Protein AF-A0A7C6G6T3-F1 (afdb_monomer_lite)

Foldseek 3Di:
DLQCVVPDQAAEDEDAPDPPCPVVVQVVDPRYDYHYDPPNQQFLLVSLQVSQVVVLVDDDWDKAFDDDPQKGKFQCLVVDPVSVVLVVDDAFAWEWAWAFEAAAPRFKTDTDPDDRTAGGMGRHPSPQDRDDPLDRPPGHRDRDHPDDDDYDYDDVIHIHGHLNRAVQQVLLVLLLVLLSCCVPVVDFLLVSLLPRVAPDDDPDMDTDDPRRWDDCVRSVDTPVVPDDRPDHHCSLVVVVVSCVVPNPLVCLLHLRDDPVSCVVVVHDRNHDPVSVVVSVVSNVCNVPCVDPVNVVVSVVVVVVRD

Secondary structure (DSSP, 8-state):
-TTGGGT-S-EEEEE----SSHHHHHHTSTTEEEEE----S--HHHHHHHHHHHHHHS-S--EEE---TTEE--TTGGGSHHHHHHHTPPTT-EEEEEEEEEPTTSSEEE--SSS--EEEEEE--S-SPP--TT-SSS---S---SS---EEEEEEEEEEE-TTTSHHHHHHHHHHHHHHHHHHH---HHHHHHHHS-----S--EEPPGGGS--HHHHSS-TGGG---SSPPTHHHHHHHHHHHH-GGGGTTSS---HHHHHHTT------HHHHHHHHHHHHTGGGTTSHHHHHHHHHHHHTT-

Sequence (306 aa):
MKANSLWADYIIMVDQMSTDGTREMALANPKVILLDNEDLTYSETKRSEMAINRAREIKGDKILIYLAIDEVLPANIQETEEWKMILESKPGEVFCFKWANILPGGKRFFVFEGNSWMARGFHDDNITPYNNQGLDMHTHCIPYPDKPIKETLVNDIKILHFAVYNEIWNQAKQRFYQFVDFDKNKRSCITLSRMYNRELIPDKSHPIPDEWIHTKDKNGFNLFDEVDDKEQPFFDNYVLDFINEKGIERYAHLNVWDKEFLKRLNIKDPRTFGIKLIHFYLNKTQSFYSCFFIRLIDKILKTFNF

Structure (mmCIF, N/CA/C/O backbone):
data_AF-A0A7C6G6T3-F1
#
_entry.id   AF-A0A7C6G6T3-F1
#
loop_
_atom_site.group_PDB
_atom_site.id
_atom_site.type_symbol
_atom_site.label_atom_id
_atom_site.label_alt_id
_atom_site.label_comp_id
_atom_site.label_asym_id
_atom_site.label_entity_id
_atom_site.label_seq_id
_atom_site.pdbx_PDB_ins_code
_atom_site.Cartn_x
_atom_site.Cartn_y
_atom_site.Cartn_z
_atom_site.occupancy
_atom_site.B_iso_or_equiv
_atom_site.auth_seq_id
_atom_site.auth_comp_id
_atom_site.auth_asym_id
_atom_site.auth_atom_id
_atom_site.pdbx_PDB_model_num
ATOM 1 N N . MET A 1 1 ? -11.657 -8.722 5.008 1.00 90.25 1 MET A N 1
ATOM 2 C CA . MET A 1 1 ? -13.044 -8.354 5.412 1.00 90.25 1 MET A CA 1
ATOM 3 C C . MET A 1 1 ? -13.539 -9.033 6.688 1.00 90.25 1 MET A C 1
ATOM 5 O O . MET A 1 1 ? -13.992 -8.309 7.569 1.00 90.25 1 MET A O 1
ATOM 9 N N . LYS A 1 2 ? -13.462 -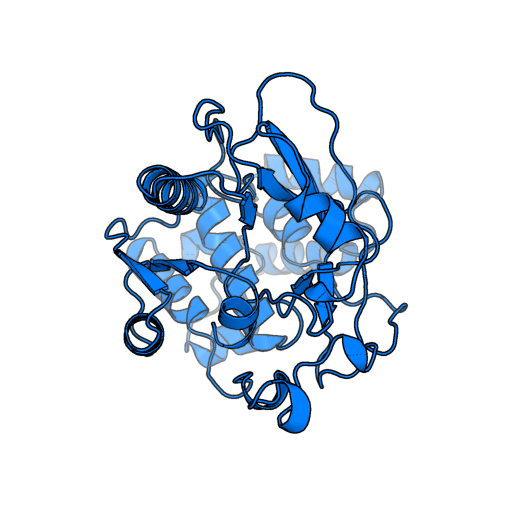10.371 6.821 1.00 93.69 2 LYS A N 1
ATOM 10 C CA . LYS A 1 2 ? -13.882 -11.102 8.041 1.00 93.69 2 LYS A CA 1
ATOM 11 C C . LYS A 1 2 ? -13.281 -10.497 9.320 1.00 93.69 2 LYS A C 1
ATOM 13 O O . LYS A 1 2 ? -14.023 -10.055 10.186 1.00 93.69 2 LYS A O 1
ATOM 18 N N . ALA A 1 3 ? -11.955 -10.351 9.363 1.00 95.12 3 ALA A N 1
ATOM 19 C CA . ALA A 1 3 ? -11.241 -9.719 10.476 1.00 95.12 3 ALA A CA 1
ATOM 20 C C . ALA A 1 3 ? -11.685 -8.269 10.743 1.00 95.12 3 ALA A C 1
ATOM 22 O O . ALA A 1 3 ? -11.975 -7.910 11.879 1.00 95.12 3 ALA A O 1
ATOM 23 N N . ASN A 1 4 ? -11.809 -7.447 9.694 1.00 94.81 4 ASN A N 1
ATOM 24 C CA . ASN A 1 4 ? -12.214 -6.042 9.839 1.00 94.81 4 ASN A CA 1
ATOM 25 C C . ASN A 1 4 ? -13.640 -5.894 10.390 1.00 94.81 4 ASN A C 1
ATOM 27 O O . ASN A 1 4 ? -13.933 -4.944 11.105 1.00 94.81 4 ASN A O 1
ATOM 31 N N . SER A 1 5 ? -14.511 -6.873 10.132 1.00 95.81 5 SER A N 1
ATOM 32 C CA . SER A 1 5 ? -15.894 -6.871 10.627 1.00 95.81 5 SER A CA 1
ATOM 33 C C . SER A 1 5 ? -15.993 -7.076 12.141 1.00 95.81 5 SER A C 1
ATOM 35 O O . SER A 1 5 ? -17.055 -6.823 12.708 1.00 95.81 5 SER A O 1
ATOM 37 N N . LEU A 1 6 ? -14.920 -7.534 12.795 1.00 95.75 6 LEU A N 1
ATOM 38 C CA . LEU A 1 6 ? -14.901 -7.765 14.239 1.00 95.75 6 LEU A CA 1
ATOM 39 C C . LEU A 1 6 ? -14.840 -6.462 15.040 1.00 95.75 6 LEU A C 1
ATOM 41 O O . LEU A 1 6 ? -15.346 -6.427 16.155 1.00 95.75 6 LEU A O 1
ATOM 45 N N . TRP A 1 7 ? -14.239 -5.407 14.485 1.00 95.81 7 TRP A N 1
ATOM 46 C CA . TRP A 1 7 ? -14.020 -4.133 15.180 1.00 95.81 7 TRP A CA 1
ATOM 47 C C . TRP A 1 7 ? -14.652 -2.931 14.474 1.00 95.81 7 TRP A C 1
ATOM 49 O O . TRP A 1 7 ? -14.959 -1.949 15.137 1.00 95.81 7 TRP A O 1
ATOM 59 N N . ALA A 1 8 ? -14.851 -2.988 13.155 1.00 97.50 8 ALA A N 1
ATOM 60 C CA . ALA A 1 8 ? -15.435 -1.881 12.411 1.00 97.50 8 ALA A CA 1
ATOM 61 C C . ALA A 1 8 ? -16.965 -1.950 12.426 1.00 97.50 8 ALA A C 1
ATOM 63 O O . ALA A 1 8 ? -17.549 -3.022 12.221 1.00 97.50 8 ALA A O 1
ATOM 64 N N . ASP A 1 9 ? -17.618 -0.801 12.588 1.00 97.62 9 ASP A N 1
ATOM 65 C CA . ASP A 1 9 ? -19.061 -0.666 12.363 1.00 97.62 9 ASP A CA 1
ATOM 66 C C . ASP A 1 9 ? -19.392 -0.687 10.866 1.00 97.62 9 ASP A C 1
ATOM 68 O O . ASP A 1 9 ? -20.326 -1.367 10.441 1.00 97.62 9 ASP A O 1
ATOM 72 N N . TYR A 1 10 ? -18.560 -0.014 10.064 1.00 98.06 10 TYR A N 1
ATOM 73 C CA . TYR A 1 10 ? -18.666 0.073 8.609 1.00 98.06 10 TYR A CA 1
ATOM 74 C C . TYR A 1 10 ? -17.313 -0.206 7.953 1.00 98.06 10 TYR A C 1
ATOM 76 O O . TYR A 1 10 ? -16.268 0.201 8.456 1.00 98.06 10 TYR A O 1
ATOM 84 N N . ILE A 1 11 ? -17.335 -0.858 6.793 1.00 98.00 11 ILE A N 1
ATOM 85 C CA . ILE A 1 11 ? -16.160 -1.092 5.952 1.00 98.00 11 ILE A CA 1
ATOM 86 C C . ILE A 1 11 ? -16.426 -0.422 4.609 1.00 98.00 11 ILE A C 1
ATOM 88 O O . ILE A 1 11 ? -17.231 -0.909 3.822 1.00 98.00 11 ILE A O 1
ATOM 92 N N . ILE A 1 12 ? -15.768 0.697 4.329 1.00 97.69 12 ILE A N 1
ATOM 93 C CA . ILE A 1 12 ? -15.905 1.371 3.034 1.00 97.69 12 ILE A CA 1
ATOM 94 C C . ILE A 1 12 ? -14.812 0.847 2.112 1.00 97.69 12 ILE A C 1
ATOM 96 O O . ILE A 1 12 ? -13.626 0.990 2.404 1.00 97.69 12 ILE A O 1
ATOM 100 N N . MET A 1 13 ? -15.220 0.231 1.007 1.00 96.31 13 MET A N 1
ATOM 101 C CA . MET A 1 13 ? -14.314 -0.332 0.015 1.00 96.31 13 MET A CA 1
ATOM 102 C C . MET A 1 13 ? -14.497 0.397 -1.309 1.00 96.31 13 MET A C 1
ATOM 104 O O . MET A 1 13 ? -15.608 0.470 -1.825 1.00 96.31 13 MET A O 1
ATOM 108 N N . VAL A 1 14 ? -13.402 0.917 -1.861 1.00 94.88 14 VAL A N 1
ATOM 109 C CA . VAL A 1 14 ? -13.391 1.526 -3.195 1.00 94.88 14 VAL A CA 1
ATOM 110 C C . VAL A 1 14 ? -12.818 0.518 -4.169 1.00 94.88 14 VAL A C 1
ATOM 112 O O . VAL A 1 14 ? -11.616 0.253 -4.158 1.00 94.88 14 VAL A O 1
ATOM 115 N N . ASP A 1 15 ? -13.695 -0.062 -4.975 1.00 92.56 15 ASP A N 1
ATOM 116 C CA . ASP A 1 15 ? -13.337 -1.046 -5.980 1.00 92.56 15 ASP A CA 1
ATOM 117 C C . ASP A 1 15 ? -13.054 -0.370 -7.318 1.00 92.56 15 ASP A C 1
ATOM 119 O O . ASP A 1 15 ? -13.803 0.497 -7.760 1.00 92.56 15 ASP A O 1
ATOM 123 N N . GLN A 1 16 ? -11.976 -0.785 -7.976 1.00 88.50 16 GLN A N 1
ATOM 124 C CA . GLN A 1 16 ? -11.581 -0.251 -9.277 1.00 88.50 16 GLN A CA 1
ATOM 125 C C . GLN A 1 16 ? -11.897 -1.254 -10.385 1.00 88.50 16 GLN A C 1
ATOM 127 O O . GLN A 1 16 ? -11.029 -1.624 -11.172 1.00 88.50 16 GLN A O 1
ATOM 132 N N . MET A 1 17 ? -13.159 -1.689 -10.408 1.00 85.00 17 MET A N 1
ATOM 133 C CA . MET A 1 17 ? -13.723 -2.632 -11.375 1.00 85.00 17 MET A CA 1
ATOM 134 C C . MET A 1 17 ? -13.049 -4.011 -11.339 1.00 85.00 17 MET A C 1
ATOM 136 O O . MET A 1 17 ? -12.705 -4.571 -12.382 1.00 85.00 17 MET A O 1
ATOM 140 N N . SER A 1 18 ? -12.857 -4.568 -10.139 1.00 86.25 18 SER A N 1
ATOM 141 C CA . SER A 1 18 ? -12.244 -5.894 -9.980 1.00 86.25 18 SER A CA 1
ATOM 142 C C . SER A 1 18 ? -13.090 -6.983 -10.650 1.00 86.25 18 SER A C 1
ATOM 144 O O . SER A 1 18 ? -14.320 -6.934 -10.640 1.00 86.25 18 SER A O 1
ATOM 146 N N . THR A 1 19 ? -12.421 -7.987 -11.222 1.00 84.06 19 THR A N 1
ATOM 147 C CA . THR A 1 19 ? -13.039 -9.096 -11.984 1.00 84.06 19 THR A CA 1
ATOM 148 C C . THR A 1 19 ? -12.732 -10.477 -11.395 1.00 84.06 19 THR A C 1
ATOM 150 O O . THR A 1 19 ? -13.051 -11.501 -11.992 1.00 84.06 19 THR A O 1
ATOM 153 N N . ASP A 1 20 ? -12.120 -10.507 -10.214 1.00 82.75 20 ASP A N 1
ATOM 154 C CA . ASP A 1 20 ? -11.569 -11.684 -9.534 1.00 82.75 20 ASP A CA 1
ATOM 155 C C . ASP A 1 20 ? -12.476 -12.221 -8.410 1.00 82.75 20 ASP A C 1
ATOM 157 O O . ASP A 1 20 ? -12.036 -12.975 -7.549 1.00 82.75 20 ASP A O 1
ATOM 161 N N . GLY A 1 21 ? -13.752 -11.827 -8.379 1.00 87.56 21 GLY A N 1
ATOM 162 C CA . GLY A 1 21 ? -14.672 -12.213 -7.303 1.00 87.56 21 GLY A CA 1
ATOM 163 C C . GLY A 1 21 ? -14.649 -11.277 -6.087 1.00 87.56 21 GLY A C 1
ATOM 164 O O . GLY A 1 21 ? -15.464 -11.428 -5.171 1.00 87.56 21 GLY A O 1
ATOM 165 N N . THR A 1 22 ? -13.736 -10.296 -6.046 1.00 89.62 22 THR A N 1
ATOM 166 C CA . THR A 1 22 ? -13.611 -9.352 -4.923 1.00 89.62 22 THR A CA 1
ATOM 167 C C . THR A 1 22 ? -14.912 -8.595 -4.652 1.00 89.62 22 THR A C 1
ATOM 169 O O . THR A 1 22 ? -15.296 -8.411 -3.494 1.00 89.62 22 THR A O 1
ATOM 172 N N . ARG A 1 23 ? -15.630 -8.194 -5.707 1.00 92.75 23 ARG A N 1
ATOM 173 C CA . ARG A 1 23 ? -16.889 -7.441 -5.602 1.00 92.75 23 ARG A CA 1
ATOM 174 C C . ARG A 1 23 ? -17.994 -8.276 -4.967 1.00 92.75 23 ARG A C 1
ATOM 176 O O . ARG A 1 23 ? -18.688 -7.808 -4.069 1.00 92.75 23 ARG A O 1
ATOM 183 N N . GLU A 1 24 ? -18.135 -9.520 -5.401 1.00 93.94 24 GLU A N 1
ATOM 184 C CA . GLU A 1 24 ? -19.117 -10.475 -4.899 1.00 93.94 24 GLU A CA 1
ATOM 185 C C . GLU A 1 24 ? -18.874 -10.758 -3.415 1.00 93.94 24 GLU A C 1
ATOM 187 O O . GLU A 1 24 ? -19.808 -10.727 -2.612 1.00 93.94 24 GLU A O 1
ATOM 192 N N . MET A 1 25 ? -17.608 -10.957 -3.029 1.00 91.50 25 MET A N 1
ATOM 193 C CA . MET A 1 25 ? -17.229 -11.124 -1.626 1.00 91.50 25 MET A CA 1
ATOM 194 C C . MET A 1 25 ? -17.522 -9.874 -0.791 1.00 91.50 25 MET A C 1
ATOM 196 O O . MET A 1 25 ? -17.958 -9.993 0.356 1.00 91.50 25 MET A O 1
ATOM 200 N N . ALA A 1 26 ? -17.280 -8.683 -1.346 1.00 94.56 26 ALA A N 1
ATOM 201 C CA . ALA A 1 26 ? -17.550 -7.415 -0.681 1.00 94.56 26 ALA A CA 1
ATOM 202 C C . ALA A 1 26 ? -19.049 -7.229 -0.428 1.00 94.56 26 ALA A C 1
ATOM 204 O O . ALA A 1 26 ? -19.457 -6.999 0.708 1.00 94.56 26 ALA A O 1
ATOM 205 N N . LEU A 1 27 ? -19.873 -7.425 -1.457 1.00 94.56 27 LEU A N 1
ATOM 206 C CA . LEU A 1 27 ? -21.330 -7.297 -1.378 1.00 94.56 27 LEU A CA 1
ATOM 207 C C . LEU A 1 27 ? -21.984 -8.347 -0.472 1.00 94.56 27 LEU A C 1
ATOM 209 O O . LEU A 1 27 ? -23.049 -8.093 0.087 1.00 94.56 27 LEU A O 1
ATOM 213 N N . ALA A 1 28 ? -21.357 -9.512 -0.291 1.00 95.25 28 ALA A N 1
ATOM 214 C CA . ALA A 1 28 ? -21.842 -10.536 0.631 1.00 95.25 28 ALA A CA 1
ATOM 215 C C . ALA A 1 28 ? -21.690 -10.146 2.115 1.00 95.25 28 ALA A C 1
ATOM 217 O O . ALA A 1 28 ? -22.316 -10.766 2.979 1.00 95.25 28 ALA A O 1
ATOM 218 N N . ASN A 1 29 ? -20.866 -9.145 2.440 1.00 95.62 29 ASN A N 1
ATOM 219 C CA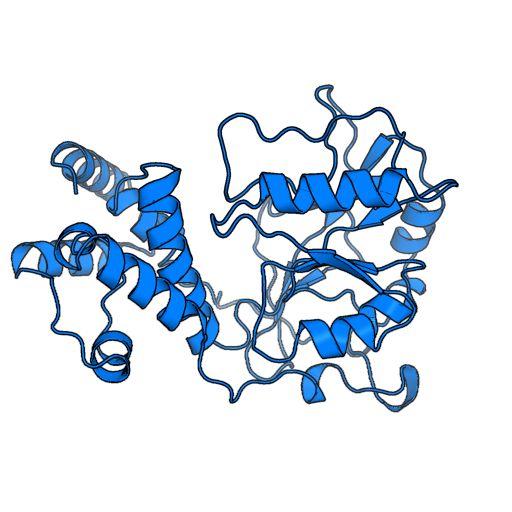 . ASN A 1 29 ? -20.657 -8.703 3.813 1.00 95.62 29 ASN A CA 1
ATOM 220 C C . ASN A 1 29 ? -21.565 -7.502 4.151 1.00 95.62 29 ASN A C 1
ATOM 222 O O . ASN A 1 29 ? -21.392 -6.428 3.578 1.00 95.62 29 ASN A O 1
ATOM 226 N N . PRO A 1 30 ? -22.474 -7.616 5.138 1.00 96.31 30 PRO A N 1
ATOM 227 C CA . PRO A 1 30 ? -23.459 -6.573 5.437 1.00 96.31 30 PRO A CA 1
ATOM 228 C C . PRO A 1 30 ? -22.861 -5.271 5.988 1.00 96.31 30 PRO A C 1
ATOM 230 O O . PRO A 1 30 ? -23.537 -4.246 5.976 1.00 96.31 30 PRO A O 1
ATOM 233 N N . LYS A 1 31 ? -21.618 -5.292 6.490 1.00 97.62 31 LYS A N 1
ATOM 234 C CA . LYS A 1 31 ? -20.925 -4.082 6.961 1.00 97.62 31 LYS A CA 1
ATOM 235 C C . LYS A 1 31 ? -20.231 -3.319 5.834 1.00 97.62 31 LYS A C 1
ATOM 237 O O . LYS A 1 31 ? -19.724 -2.223 6.072 1.00 97.62 31 LYS A O 1
ATOM 242 N N . VAL A 1 32 ? -20.149 -3.898 4.636 1.00 97.94 32 VAL A N 1
ATOM 243 C CA . VAL A 1 32 ? -19.411 -3.300 3.527 1.00 97.94 32 VAL A CA 1
ATOM 244 C C . VAL A 1 32 ? -20.281 -2.311 2.763 1.00 97.94 32 VAL A C 1
ATOM 246 O O . VAL A 1 32 ? -21.389 -2.615 2.330 1.00 97.94 32 VAL A O 1
ATOM 249 N N . ILE A 1 33 ? -19.729 -1.122 2.554 1.00 97.81 33 ILE A N 1
ATOM 250 C CA . ILE A 1 33 ? -20.210 -0.135 1.599 1.00 97.81 33 ILE A CA 1
ATOM 251 C C . ILE A 1 33 ? -19.238 -0.164 0.423 1.00 97.81 33 ILE A C 1
ATOM 253 O O . ILE A 1 33 ? -18.122 0.349 0.522 1.00 97.81 33 ILE A O 1
ATOM 257 N N . LEU A 1 34 ? -19.662 -0.784 -0.675 1.00 97.19 34 LEU A N 1
ATOM 258 C CA . LEU A 1 34 ? -18.885 -0.843 -1.908 1.00 97.19 34 LEU A CA 1
ATOM 259 C C . LEU A 1 34 ? -19.100 0.438 -2.725 1.00 97.19 34 LEU A C 1
ATOM 261 O O . LEU A 1 34 ? -20.240 0.845 -2.956 1.00 97.19 34 LEU A O 1
ATOM 265 N N . LEU A 1 35 ? -18.007 1.071 -3.143 1.00 96.75 35 LEU A N 1
ATOM 266 C CA . LEU A 1 35 ? -17.989 2.213 -4.052 1.00 96.75 35 LEU A CA 1
ATOM 267 C C . LEU A 1 35 ? -17.308 1.808 -5.352 1.00 96.75 35 LEU A C 1
ATOM 269 O O . LEU A 1 35 ? -16.204 1.267 -5.323 1.00 96.75 35 LEU A O 1
ATOM 273 N N . ASP A 1 36 ? -17.946 2.133 -6.470 1.00 94.06 36 ASP A N 1
ATOM 274 C CA . ASP A 1 36 ? -17.409 1.870 -7.799 1.00 94.06 36 ASP A CA 1
ATOM 275 C C . ASP A 1 36 ? -16.548 3.052 -8.250 1.00 94.06 36 ASP A C 1
ATOM 277 O O . ASP A 1 36 ? -17.029 4.180 -8.376 1.00 94.06 36 ASP A O 1
ATOM 281 N N . ASN A 1 37 ? -15.259 2.802 -8.476 1.00 92.00 37 ASN A N 1
ATOM 282 C CA . ASN A 1 37 ? -14.356 3.745 -9.117 1.00 92.00 37 ASN A CA 1
ATOM 283 C C . ASN A 1 37 ? -14.199 3.382 -10.598 1.00 92.00 37 ASN A C 1
ATOM 285 O O . ASN A 1 37 ? -13.357 2.565 -10.968 1.00 92.00 37 ASN A O 1
ATOM 289 N N . GLU A 1 38 ? -15.010 4.022 -11.440 1.00 87.88 38 GLU A N 1
ATOM 290 C CA . GLU A 1 38 ? -14.996 3.838 -12.897 1.00 87.88 38 GLU A CA 1
ATOM 291 C C . GLU A 1 38 ? -13.776 4.483 -13.580 1.00 87.88 38 GLU A C 1
ATOM 293 O O . GLU A 1 38 ? -13.493 4.202 -14.746 1.00 87.88 38 GLU A O 1
ATOM 298 N N . ASP A 1 39 ? -13.030 5.346 -12.878 1.00 83.56 39 ASP A N 1
ATOM 299 C CA . ASP A 1 39 ? -11.777 5.881 -13.400 1.00 83.56 39 ASP A CA 1
ATOM 300 C C . ASP A 1 39 ? -10.727 4.769 -13.408 1.00 83.56 39 ASP A C 1
ATOM 302 O O . ASP A 1 39 ? -10.156 4.423 -12.377 1.00 83.56 39 ASP A O 1
ATOM 306 N N . LEU A 1 40 ? -10.447 4.213 -14.586 1.00 76.31 40 LEU A N 1
ATOM 307 C CA . LEU A 1 40 ? -9.459 3.145 -14.758 1.00 76.31 40 LEU A CA 1
ATOM 308 C C . LEU A 1 40 ? -8.011 3.628 -14.577 1.00 76.31 40 LEU A C 1
ATOM 310 O O . LEU A 1 40 ? -7.084 2.819 -14.550 1.00 76.31 40 LEU A O 1
ATOM 314 N N . THR A 1 41 ? -7.777 4.933 -14.417 1.00 81.56 41 THR A N 1
ATOM 315 C CA . THR A 1 41 ? -6.443 5.429 -14.092 1.00 81.56 41 THR A CA 1
ATOM 316 C C . THR A 1 41 ? -6.125 5.177 -12.617 1.00 81.56 41 THR A C 1
ATOM 318 O O . THR A 1 41 ? -6.857 5.567 -11.707 1.00 81.56 41 THR A O 1
ATOM 321 N N . TYR A 1 42 ? -4.990 4.529 -12.347 1.00 83.00 42 TYR A N 1
ATOM 322 C CA . TYR A 1 42 ? -4.566 4.237 -10.975 1.00 83.00 42 TYR A CA 1
ATOM 323 C C . TYR A 1 42 ? -4.362 5.528 -10.172 1.00 83.00 42 TYR A C 1
ATOM 325 O O . TYR A 1 42 ? -3.451 6.284 -10.493 1.00 83.00 42 TYR A O 1
ATOM 333 N N . SER A 1 43 ? -5.165 5.781 -9.139 1.00 86.81 43 SER A N 1
ATOM 334 C CA . SER A 1 43 ? -5.049 6.968 -8.280 1.00 86.81 43 SER A CA 1
ATOM 335 C C . SER A 1 43 ? -5.307 6.595 -6.823 1.00 86.81 43 SER A C 1
ATOM 337 O O . SER A 1 43 ? -6.414 6.190 -6.465 1.00 86.81 43 SER A O 1
ATOM 339 N N . GLU A 1 44 ? -4.293 6.713 -5.964 1.00 87.69 44 GLU A N 1
ATOM 340 C CA . GLU A 1 44 ? -4.472 6.510 -4.518 1.00 87.69 44 GLU A CA 1
ATOM 341 C C . GLU A 1 44 ? -5.251 7.664 -3.886 1.00 87.69 44 GLU A C 1
ATOM 343 O O . GLU A 1 44 ? -6.088 7.431 -3.008 1.00 87.69 44 GLU A O 1
ATOM 348 N N . THR A 1 45 ? -5.038 8.880 -4.396 1.00 88.25 45 THR A N 1
ATOM 349 C CA . THR A 1 45 ? -5.712 10.096 -3.942 1.00 88.25 45 THR A CA 1
ATOM 350 C C . THR A 1 45 ? -7.213 10.013 -4.175 1.00 88.25 45 THR A C 1
ATOM 352 O O . THR A 1 45 ? -7.980 10.089 -3.218 1.00 88.25 45 THR A O 1
ATOM 355 N N . LYS A 1 46 ? -7.656 9.777 -5.418 1.00 89.00 46 LYS A N 1
ATOM 356 C CA . LYS A 1 46 ? -9.092 9.720 -5.735 1.00 89.00 46 LYS A CA 1
ATOM 357 C C . LYS A 1 46 ? -9.801 8.621 -4.952 1.00 89.00 46 LYS A C 1
ATOM 359 O O . LYS A 1 46 ? -10.866 8.863 -4.396 1.00 89.00 46 LYS A O 1
ATOM 364 N N . ARG A 1 47 ? -9.195 7.431 -4.847 1.00 90.62 47 ARG A N 1
ATOM 365 C CA . ARG A 1 47 ? -9.781 6.321 -4.079 1.00 90.62 47 ARG A CA 1
ATOM 366 C C . ARG A 1 47 ? -9.969 6.679 -2.608 1.00 90.62 47 ARG A C 1
ATOM 368 O O . ARG A 1 47 ? -11.038 6.447 -2.052 1.00 90.62 47 ARG A O 1
ATOM 375 N N . SER A 1 48 ? -8.950 7.250 -1.976 1.00 92.06 48 SER A N 1
ATOM 376 C CA . SER A 1 48 ? -9.039 7.619 -0.561 1.00 92.06 48 SER A CA 1
ATOM 377 C C . SER A 1 48 ? -10.040 8.757 -0.347 1.00 92.06 48 SER A C 1
ATOM 379 O O . SER A 1 48 ? -10.841 8.693 0.580 1.00 92.06 48 SER A O 1
ATOM 381 N N . GLU A 1 49 ? -10.059 9.756 -1.235 1.00 92.50 49 GLU A N 1
ATOM 382 C CA . GLU A 1 49 ? -11.026 10.856 -1.202 1.00 92.50 49 GLU A CA 1
ATOM 383 C C . GLU A 1 49 ? -12.470 10.344 -1.295 1.00 92.50 49 GLU A C 1
ATOM 385 O O . GLU A 1 49 ? -13.312 10.722 -0.480 1.00 92.50 49 GLU A O 1
ATOM 390 N N . MET A 1 50 ? -12.754 9.426 -2.226 1.00 94.50 50 MET A N 1
ATOM 391 C CA . MET A 1 50 ? -14.068 8.785 -2.352 1.00 94.50 50 MET A CA 1
ATOM 392 C C . MET A 1 50 ? -14.483 8.074 -1.059 1.00 94.50 50 MET A C 1
ATOM 394 O O . MET A 1 50 ? -15.612 8.248 -0.594 1.00 94.50 50 MET A O 1
ATOM 398 N N . ALA A 1 51 ? -13.573 7.300 -0.459 1.00 95.56 51 ALA A N 1
ATOM 399 C CA . ALA A 1 51 ? -13.844 6.582 0.783 1.00 95.56 51 ALA A CA 1
ATOM 400 C C . ALA A 1 51 ? -14.136 7.540 1.950 1.00 95.56 51 ALA A C 1
ATOM 402 O O . ALA A 1 51 ? -15.099 7.345 2.690 1.00 95.56 51 ALA A O 1
ATOM 403 N N . ILE A 1 52 ? -13.331 8.597 2.088 1.00 95.56 52 ILE A N 1
ATOM 404 C CA . ILE A 1 52 ? -13.463 9.612 3.141 1.00 95.56 52 ILE A CA 1
ATOM 405 C C . ILE A 1 52 ? -14.772 10.386 2.985 1.00 95.56 52 ILE A C 1
ATOM 407 O O . ILE A 1 52 ? -15.507 10.554 3.959 1.00 95.56 52 ILE A O 1
ATOM 411 N N . ASN A 1 53 ? -15.099 10.819 1.766 1.00 95.44 53 ASN A N 1
ATOM 412 C CA . ASN A 1 53 ? -16.345 11.529 1.493 1.00 95.44 53 ASN A CA 1
ATOM 413 C C . ASN A 1 53 ? -17.553 10.660 1.848 1.00 95.44 53 ASN A C 1
ATOM 415 O O . ASN A 1 53 ? -18.458 11.122 2.541 1.00 95.44 53 ASN A O 1
ATOM 419 N N . ARG A 1 54 ? -17.519 9.369 1.493 1.00 97.06 54 ARG A N 1
ATOM 420 C CA . ARG A 1 54 ? -18.574 8.438 1.896 1.00 97.06 54 ARG A CA 1
ATOM 421 C C . ARG A 1 54 ? -18.639 8.235 3.409 1.00 97.06 54 ARG A C 1
ATOM 423 O O . ARG A 1 54 ? -19.734 8.155 3.959 1.00 97.06 54 ARG A O 1
ATOM 430 N N . ALA A 1 55 ? -17.503 8.171 4.100 1.00 97.12 55 ALA A N 1
ATOM 431 C CA . ALA A 1 55 ? -17.480 8.060 5.558 1.00 97.12 55 ALA A CA 1
ATOM 432 C C . ALA A 1 55 ? -18.110 9.289 6.237 1.00 97.12 55 ALA A C 1
ATOM 434 O O . ALA A 1 55 ? -18.784 9.178 7.264 1.00 97.12 55 ALA A O 1
ATOM 435 N N . ARG A 1 56 ? -17.945 10.475 5.645 1.00 95.81 56 ARG A N 1
ATOM 436 C CA . ARG A 1 56 ? -18.526 11.726 6.151 1.00 95.81 56 ARG A CA 1
ATOM 437 C C . ARG A 1 56 ? -20.045 11.783 6.047 1.00 95.81 56 ARG A C 1
ATOM 439 O O . ARG A 1 56 ? -20.673 12.387 6.912 1.00 95.81 56 ARG A O 1
ATOM 446 N N . GLU A 1 57 ? -20.638 11.084 5.083 1.00 96.94 57 GLU A N 1
ATOM 447 C CA . GLU A 1 57 ? -22.097 10.948 4.964 1.00 96.94 57 GLU A CA 1
ATOM 448 C C . GLU A 1 57 ? -22.722 10.119 6.102 1.00 96.94 57 GLU A C 1
ATOM 450 O O . GLU A 1 57 ? -23.895 10.305 6.438 1.00 96.94 57 GLU A O 1
ATOM 455 N N . ILE A 1 58 ? -21.951 9.221 6.727 1.00 96.94 58 ILE A N 1
ATOM 456 C CA . ILE A 1 58 ? -22.408 8.422 7.871 1.00 96.94 58 ILE A CA 1
ATOM 457 C C . ILE A 1 58 ? -22.508 9.335 9.096 1.00 96.94 58 ILE A C 1
ATOM 459 O O . ILE A 1 58 ? -21.523 9.929 9.529 1.00 96.94 58 ILE A O 1
ATOM 463 N N . LYS A 1 59 ? -23.702 9.467 9.675 1.00 96.00 59 LYS A N 1
ATOM 464 C CA . LYS A 1 59 ? -23.921 10.345 10.834 1.00 96.00 59 LYS A CA 1
ATOM 465 C C . LYS A 1 59 ? -23.265 9.784 12.095 1.00 96.00 59 LYS A C 1
ATOM 467 O O . LYS A 1 59 ? -23.360 8.589 12.351 1.00 96.00 59 LYS A O 1
ATOM 472 N N . GLY A 1 60 ? -22.732 10.681 12.920 1.00 95.25 60 GLY A N 1
ATOM 473 C CA . GLY A 1 60 ? -22.195 10.358 14.240 1.00 95.25 60 GLY A CA 1
ATOM 474 C C . GLY A 1 60 ? -20.713 10.676 14.380 1.00 95.25 60 GLY A C 1
ATOM 475 O O . GLY A 1 60 ? -20.062 11.117 13.429 1.00 95.25 60 GLY A O 1
ATOM 476 N N . ASP A 1 61 ? -20.234 10.463 15.599 1.00 96.56 61 ASP A N 1
ATOM 477 C CA . ASP A 1 61 ? -18.820 10.505 15.953 1.00 96.56 61 ASP A CA 1
ATOM 478 C C . ASP A 1 61 ? -18.114 9.283 15.359 1.00 96.56 61 ASP A C 1
ATOM 480 O O . ASP A 1 61 ? -18.673 8.182 15.397 1.00 96.56 61 ASP A O 1
ATOM 484 N N . LYS A 1 62 ? -16.950 9.467 14.729 1.00 96.62 62 LYS A N 1
ATOM 485 C CA . LYS A 1 62 ? -16.330 8.393 13.941 1.00 96.62 62 LYS A CA 1
ATOM 486 C C . LYS A 1 62 ? -14.817 8.488 13.873 1.00 96.62 62 LYS A C 1
ATOM 488 O O . LYS A 1 62 ? -14.227 9.557 13.736 1.00 96.62 62 LYS A O 1
ATOM 493 N N . ILE A 1 63 ? -14.209 7.311 13.858 1.00 97.75 63 ILE A N 1
ATOM 494 C CA . ILE A 1 63 ? -12.776 7.124 13.684 1.00 97.75 63 ILE A CA 1
ATOM 495 C C . ILE A 1 63 ? -12.568 6.399 12.362 1.00 97.75 63 ILE A C 1
ATOM 497 O O . ILE A 1 63 ? -13.107 5.318 12.127 1.00 97.75 63 ILE A O 1
ATOM 501 N N . LEU A 1 64 ? -11.790 7.015 11.484 1.00 97.94 64 LEU A N 1
ATOM 502 C CA . LEU A 1 64 ? -11.409 6.457 10.199 1.00 97.94 64 LEU A CA 1
ATOM 503 C C . LEU A 1 64 ? -10.109 5.686 10.382 1.00 97.94 64 LEU A C 1
ATOM 505 O O . LEU A 1 64 ? -9.109 6.260 10.807 1.00 97.94 64 LEU A O 1
ATOM 509 N N . ILE A 1 65 ? -10.112 4.401 10.034 1.00 97.69 65 ILE A N 1
ATOM 510 C CA . ILE A 1 65 ? -8.900 3.584 9.962 1.00 97.69 65 ILE A CA 1
ATOM 511 C C . ILE A 1 65 ? -8.727 3.133 8.521 1.00 97.69 65 ILE A C 1
ATOM 513 O O . ILE A 1 65 ? -9.567 2.414 7.979 1.00 97.69 65 ILE A O 1
ATOM 517 N N . TYR A 1 66 ? -7.627 3.552 7.904 1.00 96.75 66 TYR A N 1
ATOM 518 C CA . TYR A 1 66 ? -7.252 3.087 6.580 1.00 96.75 66 TYR A CA 1
ATOM 519 C C . TYR A 1 66 ? -6.458 1.786 6.678 1.00 96.75 66 TYR A C 1
ATOM 521 O O . TYR A 1 66 ? -5.448 1.723 7.382 1.00 96.75 66 TYR A O 1
ATOM 529 N N . LEU A 1 67 ? -6.875 0.794 5.892 1.00 96.38 67 LEU A N 1
ATOM 530 C CA . LEU A 1 67 ? -6.128 -0.432 5.636 1.00 96.38 67 LEU A CA 1
ATOM 531 C C . LEU A 1 67 ? -6.073 -0.680 4.127 1.00 96.38 67 LEU A C 1
ATOM 533 O O . LEU A 1 67 ? -7.092 -0.574 3.441 1.00 96.38 67 LEU A O 1
ATOM 537 N N . ALA A 1 68 ? -4.896 -1.033 3.618 1.00 92.62 68 ALA A N 1
ATOM 538 C CA . ALA A 1 68 ? -4.769 -1.583 2.274 1.00 92.62 68 ALA A CA 1
ATOM 539 C C . ALA A 1 68 ? -5.386 -2.996 2.197 1.00 92.62 68 ALA A C 1
ATOM 541 O O . ALA A 1 68 ? -5.642 -3.644 3.211 1.00 92.62 68 ALA A O 1
ATOM 542 N N . ILE A 1 69 ? -5.635 -3.494 0.983 1.00 89.25 69 ILE A N 1
ATOM 543 C CA . ILE A 1 69 ? -6.289 -4.801 0.773 1.00 89.25 69 ILE A CA 1
ATOM 544 C C . ILE A 1 69 ? -5.478 -5.988 1.325 1.00 89.25 69 ILE A C 1
ATOM 546 O O . ILE A 1 69 ? -6.044 -7.034 1.627 1.00 89.25 69 ILE A O 1
ATOM 550 N N . ASP A 1 70 ? -4.166 -5.811 1.479 1.00 92.06 70 ASP A N 1
ATOM 551 C CA . ASP A 1 70 ? -3.195 -6.753 2.037 1.00 92.06 70 ASP A CA 1
ATOM 552 C C . ASP A 1 70 ? -2.856 -6.454 3.512 1.00 92.06 70 ASP A C 1
ATOM 554 O O . ASP A 1 70 ? -1.831 -6.909 4.028 1.00 92.06 70 ASP A O 1
ATOM 558 N N . GLU A 1 71 ? -3.704 -5.690 4.204 1.00 96.06 71 GLU A N 1
ATOM 559 C CA . GLU A 1 71 ? -3.529 -5.296 5.602 1.00 96.06 71 GLU A CA 1
ATOM 560 C C . GLU A 1 71 ? -4.703 -5.752 6.484 1.00 96.06 71 GLU A C 1
ATOM 562 O O . GLU A 1 71 ? -5.878 -5.661 6.120 1.00 96.06 71 GLU A O 1
ATOM 567 N N . VAL A 1 72 ? -4.382 -6.223 7.693 1.00 96.69 72 VAL A N 1
ATOM 568 C CA . VAL A 1 72 ? -5.357 -6.666 8.702 1.00 96.69 72 VAL A CA 1
ATOM 569 C C . VAL A 1 72 ? -4.891 -6.242 10.099 1.00 96.69 72 VAL A C 1
ATOM 571 O O . VAL A 1 72 ? -3.695 -6.218 10.381 1.00 96.69 72 VAL A O 1
ATOM 574 N N . LEU A 1 73 ? -5.822 -5.915 11.001 1.00 97.44 73 LEU A N 1
ATOM 575 C CA . LEU A 1 73 ? -5.492 -5.652 12.407 1.00 97.44 73 LEU A CA 1
ATOM 576 C C . LEU A 1 73 ? -5.358 -6.956 13.226 1.00 97.44 73 LEU A C 1
ATOM 578 O O . LEU A 1 73 ? -6.072 -7.927 12.942 1.00 97.44 73 LEU A O 1
ATOM 582 N N . PRO A 1 74 ? -4.483 -6.992 14.251 1.00 97.19 74 PRO A N 1
ATOM 583 C CA . PRO A 1 74 ? -4.314 -8.153 15.127 1.00 97.19 74 PRO A CA 1
ATOM 584 C C . PRO A 1 74 ? -5.621 -8.587 15.799 1.00 97.19 74 PRO A C 1
ATOM 586 O O . PRO A 1 74 ? -6.485 -7.759 16.088 1.00 97.19 74 PRO A O 1
ATOM 589 N N . ALA A 1 75 ? -5.761 -9.884 16.077 1.00 97.44 75 ALA A N 1
ATOM 590 C CA . ALA A 1 75 ? -6.978 -10.441 16.672 1.00 97.44 75 ALA A CA 1
ATOM 591 C C . ALA A 1 75 ? -7.297 -9.888 18.068 1.00 97.44 75 ALA A C 1
ATOM 593 O O . ALA A 1 75 ? -8.465 -9.680 18.388 1.00 97.44 75 ALA A O 1
ATOM 594 N N . ASN A 1 76 ? -6.273 -9.590 18.865 1.00 96.38 76 ASN A N 1
ATOM 595 C CA . ASN A 1 76 ? -6.406 -9.031 20.208 1.00 96.38 76 ASN A CA 1
ATOM 596 C C . ASN A 1 76 ? -6.542 -7.501 20.249 1.00 96.38 76 ASN A C 1
ATOM 598 O O . ASN A 1 76 ? -6.412 -6.919 21.321 1.00 96.38 76 ASN A O 1
ATOM 602 N N . ILE A 1 77 ? -6.774 -6.818 19.121 1.00 95.94 77 ILE A N 1
ATOM 603 C CA . ILE A 1 77 ? -6.773 -5.347 19.090 1.00 95.94 77 ILE A CA 1
ATOM 604 C C . ILE A 1 77 ? -7.680 -4.720 20.158 1.00 95.94 77 ILE A C 1
ATOM 606 O O . ILE A 1 77 ? -7.254 -3.799 20.850 1.00 95.94 77 ILE A O 1
ATOM 610 N N . GLN A 1 78 ? -8.884 -5.264 20.357 1.00 95.00 78 GLN A N 1
ATOM 611 C CA . GLN A 1 78 ? -9.858 -4.737 21.321 1.00 95.00 78 GLN A CA 1
ATOM 612 C C . GLN A 1 78 ? -9.434 -4.904 22.787 1.00 95.00 78 GLN A C 1
ATOM 614 O O . GLN A 1 78 ? -9.997 -4.259 23.668 1.00 95.00 78 GLN A O 1
ATOM 619 N N . GLU A 1 79 ? -8.448 -5.761 23.052 1.00 95.31 79 GLU A N 1
ATOM 620 C CA . GLU A 1 79 ? -7.913 -6.028 24.388 1.00 95.31 79 GLU A CA 1
ATOM 621 C C . GLU A 1 79 ? -6.815 -5.021 24.774 1.00 95.31 79 GLU A C 1
ATOM 623 O O . GLU A 1 79 ? -6.455 -4.924 25.945 1.00 95.31 79 GLU A O 1
ATOM 628 N N . THR A 1 80 ? -6.285 -4.263 23.807 1.00 96.50 80 THR A N 1
ATOM 629 C CA . THR A 1 80 ? -5.184 -3.315 24.028 1.00 96.50 80 THR A CA 1
ATOM 630 C C . THR A 1 80 ? -5.661 -1.999 24.647 1.00 96.50 80 THR A C 1
ATOM 632 O O . THR A 1 80 ? -6.735 -1.487 24.323 1.00 96.50 80 THR A O 1
ATOM 635 N N . GLU A 1 81 ? -4.842 -1.405 25.519 1.00 96.69 81 GLU A N 1
ATOM 636 C CA . GLU A 1 81 ? -5.142 -0.090 26.106 1.00 96.69 81 GLU A CA 1
ATOM 637 C C . GLU A 1 81 ? -5.093 1.027 25.057 1.00 96.69 81 GLU A C 1
ATOM 639 O O . GLU A 1 81 ? -5.913 1.944 25.082 1.00 96.69 81 GLU A O 1
ATOM 644 N N . GLU A 1 82 ? -4.193 0.931 24.075 1.00 96.94 82 GLU A N 1
ATOM 645 C CA . GLU A 1 82 ? -4.131 1.909 22.988 1.00 96.94 82 GLU A CA 1
ATOM 646 C C . GLU A 1 82 ? -5.372 1.870 22.081 1.00 96.94 82 GLU A C 1
ATOM 648 O O . GLU A 1 82 ? -5.749 2.906 21.537 1.00 96.94 82 GLU A O 1
ATOM 653 N N . TRP A 1 83 ? -6.062 0.728 21.950 1.00 97.69 83 TRP A N 1
ATOM 654 C CA . TRP A 1 83 ? -7.354 0.694 21.258 1.00 97.69 83 T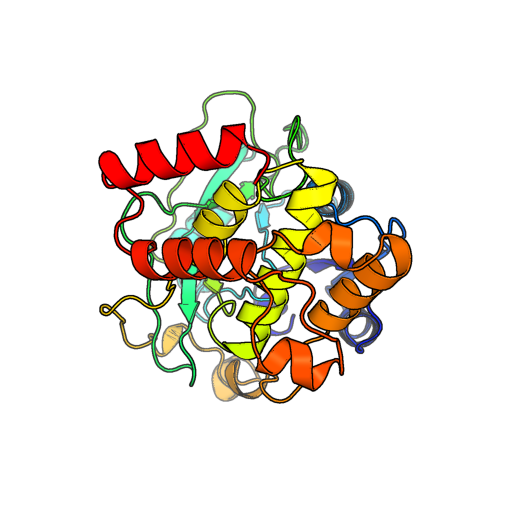RP A CA 1
ATOM 655 C C . TRP A 1 83 ? -8.423 1.476 22.018 1.00 97.69 83 TRP A C 1
ATOM 657 O O . TRP A 1 83 ? -9.143 2.269 21.417 1.00 97.69 83 TRP A O 1
ATOM 667 N N . LYS A 1 84 ? -8.496 1.316 23.344 1.00 97.38 84 LYS A N 1
ATOM 668 C CA . LYS A 1 84 ? -9.418 2.099 24.184 1.00 97.38 84 LYS A CA 1
ATOM 669 C C . LYS A 1 84 ? -9.110 3.592 24.090 1.00 97.38 84 LYS A C 1
ATOM 671 O O . LYS A 1 84 ? -10.020 4.383 23.882 1.00 97.38 84 LYS A O 1
ATOM 676 N N . MET A 1 85 ? -7.830 3.961 24.134 1.00 97.25 85 MET A N 1
ATOM 677 C CA . MET A 1 85 ? -7.381 5.340 23.921 1.00 97.25 85 MET A CA 1
ATOM 678 C C . MET A 1 85 ? -7.831 5.887 22.558 1.00 97.25 85 MET A C 1
ATOM 680 O O . MET A 1 85 ? -8.270 7.031 22.486 1.00 97.25 85 MET A O 1
ATOM 684 N N . ILE A 1 86 ? -7.739 5.094 21.483 1.00 97.44 86 ILE A N 1
ATOM 685 C CA . ILE A 1 86 ? -8.255 5.493 20.167 1.00 97.44 86 ILE A CA 1
ATOM 686 C C . ILE A 1 86 ? -9.766 5.740 20.252 1.00 97.44 86 ILE A C 1
ATOM 688 O O . ILE A 1 86 ? -10.223 6.783 19.799 1.00 97.44 86 ILE A O 1
ATOM 692 N N . LEU A 1 87 ? -10.540 4.842 20.864 1.00 97.31 87 LEU A N 1
ATOM 693 C CA . LEU A 1 87 ? -11.995 5.004 21.002 1.00 97.31 87 LEU A CA 1
ATOM 694 C C . LEU A 1 87 ? -12.404 6.218 21.857 1.00 97.31 87 LEU A C 1
ATOM 696 O O . LEU A 1 87 ? -13.460 6.796 21.623 1.00 97.31 87 LEU A O 1
ATOM 700 N N . GLU A 1 88 ? -11.580 6.614 22.826 1.00 96.88 88 GLU A N 1
ATOM 701 C CA . GLU A 1 88 ? -11.802 7.768 23.716 1.00 96.88 88 GLU A CA 1
ATOM 702 C C . GLU A 1 88 ? -11.189 9.080 23.192 1.00 96.88 88 GLU A C 1
ATOM 704 O O . GLU A 1 88 ? -11.213 10.112 23.873 1.00 96.88 88 GLU A O 1
ATOM 709 N N . SER A 1 89 ? -10.605 9.039 21.995 1.00 96.81 89 SER A N 1
ATOM 710 C CA . SER A 1 89 ? -9.918 10.172 21.385 1.00 96.81 89 SER A CA 1
ATOM 711 C C . SER A 1 89 ? -10.841 11.342 21.065 1.00 96.81 89 SER A C 1
ATOM 713 O O . SER A 1 89 ? -12.067 11.242 21.113 1.00 96.81 89 SER A O 1
ATOM 715 N N . LYS A 1 90 ? -10.243 12.477 20.701 1.00 95.00 90 LYS A N 1
ATOM 716 C CA . LYS A 1 90 ? -10.989 13.672 20.286 1.00 95.00 90 LYS A CA 1
ATOM 717 C C . LYS A 1 90 ? -10.953 13.867 18.772 1.00 95.00 90 LYS A C 1
ATOM 719 O O . LYS A 1 90 ? -9.924 13.572 18.160 1.00 95.00 90 LYS A O 1
ATOM 724 N N . PRO A 1 91 ? -12.003 14.466 18.180 1.00 95.50 91 PRO A N 1
ATOM 725 C CA . PRO A 1 91 ? -11.985 14.857 16.778 1.00 95.50 91 PRO A CA 1
ATOM 726 C C . PRO A 1 91 ? -10.738 15.675 16.418 1.00 95.50 91 PRO A C 1
ATOM 728 O O . PRO A 1 91 ? -10.363 16.606 17.136 1.00 95.50 91 PRO A O 1
ATOM 731 N N . GLY A 1 92 ? -10.100 15.317 15.304 1.00 93.69 92 GLY A N 1
ATOM 732 C CA . GLY A 1 92 ? -8.863 15.918 14.808 1.00 93.69 92 GLY A CA 1
ATOM 733 C C . GLY A 1 92 ? -7.579 15.188 15.226 1.00 93.69 92 GLY A C 1
ATOM 734 O O . GLY A 1 92 ? -6.502 15.542 14.742 1.00 93.69 92 GLY A O 1
ATOM 735 N N . GLU A 1 93 ? -7.650 14.183 16.104 1.00 95.19 93 GLU A N 1
ATOM 736 C CA . GLU A 1 93 ? -6.476 13.400 16.507 1.00 95.19 93 GLU A CA 1
ATOM 737 C C . GLU A 1 93 ? -6.064 12.374 15.436 1.00 95.19 93 GLU A C 1
ATOM 739 O O . GLU A 1 93 ? -6.902 11.725 14.805 1.00 95.19 93 GLU A O 1
ATOM 744 N N . VAL A 1 94 ? -4.746 12.228 15.238 1.00 96.38 94 VAL A N 1
ATOM 745 C CA . VAL A 1 94 ? -4.135 11.311 14.261 1.00 96.38 94 VAL A CA 1
ATOM 746 C C . VAL A 1 94 ? -3.359 10.210 14.972 1.00 96.38 94 VAL A C 1
ATOM 748 O O . VAL A 1 94 ? -2.561 10.470 15.877 1.00 96.38 94 VAL A O 1
ATOM 751 N N . PHE A 1 95 ? -3.555 8.983 14.497 1.00 97.19 95 PHE A N 1
ATOM 752 C CA . PHE A 1 95 ? -2.930 7.773 15.013 1.00 97.19 95 PHE A CA 1
ATOM 753 C C . PHE A 1 95 ? -1.984 7.171 13.983 1.00 97.19 95 PHE A C 1
ATOM 755 O O . PHE A 1 95 ? -2.363 6.860 12.843 1.00 97.19 95 PHE A O 1
ATOM 762 N N . CYS A 1 96 ? -0.744 6.984 14.418 1.00 96.81 96 CYS A N 1
ATOM 763 C CA . CYS A 1 96 ? 0.327 6.445 13.608 1.00 96.81 96 CYS A CA 1
ATOM 764 C C . CYS A 1 96 ? 0.651 5.018 14.039 1.00 96.81 96 CYS A C 1
ATOM 766 O O . CYS A 1 96 ? 0.912 4.755 15.210 1.00 96.81 96 CYS A O 1
ATOM 768 N N . PHE A 1 97 ? 0.692 4.108 13.072 1.00 97.12 97 PHE A N 1
ATOM 769 C CA . PHE A 1 97 ? 0.907 2.681 13.287 1.00 97.12 97 PHE A CA 1
ATOM 770 C C . PHE A 1 97 ? 2.201 2.232 12.616 1.00 97.12 97 PHE A C 1
ATOM 772 O O . PHE A 1 97 ? 2.725 2.897 11.717 1.00 97.12 97 PHE A O 1
ATOM 779 N N . LYS A 1 98 ? 2.696 1.063 13.020 1.00 96.31 98 LYS A N 1
ATOM 780 C CA . LYS A 1 98 ? 3.741 0.337 12.290 1.00 96.31 98 LYS A CA 1
ATOM 781 C C . LYS A 1 98 ? 3.170 -0.896 11.612 1.00 96.31 98 LYS A C 1
ATOM 783 O O . LYS A 1 98 ? 2.252 -1.530 12.130 1.00 96.31 98 LYS A O 1
ATOM 788 N N . TRP A 1 99 ? 3.784 -1.279 10.499 1.00 96.19 99 TRP A N 1
ATOM 789 C CA . TRP A 1 99 ? 3.578 -2.604 9.927 1.00 96.19 99 TRP A CA 1
ATOM 790 C C . TRP A 1 99 ? 4.332 -3.673 10.713 1.00 96.19 99 TRP A C 1
ATOM 792 O O . TRP A 1 99 ? 5.516 -3.522 11.024 1.00 96.19 99 TRP A O 1
ATOM 802 N N . ALA A 1 100 ? 3.653 -4.788 10.945 1.00 96.44 100 ALA A N 1
ATOM 803 C CA . ALA A 1 100 ? 4.258 -6.094 11.129 1.00 96.44 100 ALA A CA 1
ATOM 804 C C . ALA A 1 100 ? 4.222 -6.809 9.769 1.00 96.44 100 ALA A C 1
ATOM 806 O O . ALA A 1 100 ? 3.193 -7.352 9.376 1.00 96.44 100 ALA A O 1
ATOM 807 N N . ASN A 1 101 ? 5.331 -6.772 9.025 1.00 95.50 101 ASN A N 1
ATOM 808 C CA . ASN A 1 101 ? 5.423 -7.412 7.712 1.00 95.50 101 ASN A CA 1
ATOM 809 C C . ASN A 1 101 ? 5.506 -8.925 7.897 1.00 95.50 101 ASN A C 1
ATOM 811 O O . ASN A 1 101 ? 6.493 -9.428 8.443 1.00 95.50 101 ASN A O 1
ATOM 815 N N . ILE A 1 102 ? 4.465 -9.633 7.473 1.00 95.62 102 ILE A N 1
ATOM 816 C CA . ILE A 1 102 ? 4.319 -11.066 7.696 1.00 95.62 102 ILE A CA 1
ATOM 817 C C . ILE A 1 102 ? 5.144 -11.835 6.671 1.00 95.62 102 ILE A C 1
ATOM 819 O O . ILE A 1 102 ? 5.006 -11.632 5.467 1.00 95.62 102 ILE A O 1
ATOM 823 N N . LEU A 1 103 ? 6.007 -12.724 7.159 1.00 93.75 103 LEU A N 1
ATOM 824 C CA . LEU A 1 103 ? 6.863 -13.554 6.320 1.00 93.75 103 LEU A CA 1
ATOM 825 C C . LEU A 1 103 ? 6.110 -14.781 5.782 1.00 93.75 103 LEU A C 1
ATOM 827 O O . LEU A 1 103 ? 5.146 -15.234 6.417 1.00 93.75 103 LEU A O 1
ATOM 831 N N . PRO A 1 104 ? 6.584 -15.365 4.663 1.00 90.69 104 PRO A N 1
ATOM 832 C CA . PRO A 1 104 ? 6.028 -16.598 4.120 1.00 90.69 104 PRO A CA 1
ATOM 833 C C . PRO A 1 104 ? 5.864 -17.686 5.189 1.00 90.69 104 PRO A C 1
ATOM 835 O O . PRO A 1 104 ? 6.731 -17.894 6.045 1.00 90.69 104 PRO A O 1
ATOM 838 N N . GLY A 1 105 ? 4.724 -18.376 5.150 1.00 89.56 105 GLY A N 1
ATOM 839 C CA . GLY A 1 105 ? 4.364 -19.417 6.114 1.00 89.56 105 GLY A CA 1
ATOM 840 C C . GLY A 1 105 ? 3.731 -18.911 7.413 1.00 89.56 105 GLY A C 1
ATOM 841 O O . GLY A 1 105 ? 3.389 -19.733 8.258 1.00 89.56 105 GLY A O 1
ATOM 842 N N . GLY A 1 106 ? 3.565 -17.594 7.600 1.00 92.06 106 GLY A N 1
ATOM 843 C CA . GLY A 1 106 ? 2.670 -17.037 8.626 1.00 92.06 106 GLY A CA 1
ATOM 844 C C . GLY A 1 106 ? 3.087 -17.295 10.074 1.00 92.06 106 GLY A C 1
ATOM 845 O O . GLY A 1 106 ? 2.249 -17.291 10.966 1.00 92.06 106 GLY A O 1
ATOM 846 N N . LYS A 1 107 ? 4.377 -17.546 10.325 1.00 94.06 107 LYS A N 1
ATOM 847 C CA . LYS A 1 107 ? 4.915 -17.805 11.678 1.00 94.06 107 LYS A CA 1
ATOM 848 C C . LYS A 1 107 ? 5.802 -16.691 12.204 1.00 94.06 107 LYS A C 1
ATOM 850 O O . LYS A 1 107 ? 6.124 -16.654 13.390 1.00 94.06 107 LYS A O 1
ATOM 855 N N . ARG A 1 108 ? 6.285 -15.833 11.310 1.00 95.75 108 ARG A N 1
ATOM 856 C CA . ARG A 1 108 ? 7.287 -14.818 11.617 1.00 95.75 108 ARG A CA 1
ATOM 857 C C . ARG A 1 108 ? 6.922 -13.504 10.959 1.00 95.75 108 ARG A C 1
ATOM 859 O O . ARG A 1 108 ? 6.268 -13.488 9.921 1.00 95.75 108 ARG A O 1
ATOM 866 N N . PHE A 1 109 ? 7.392 -12.417 11.544 1.00 96.19 109 PHE A N 1
ATOM 867 C CA . PHE A 1 109 ? 7.244 -11.082 10.992 1.00 96.19 109 PHE A CA 1
ATOM 868 C C . PHE A 1 109 ? 8.496 -10.246 11.247 1.00 96.19 109 PHE A C 1
ATOM 870 O O . PHE A 1 109 ? 9.355 -10.611 12.056 1.00 96.19 109 PHE A O 1
ATOM 877 N N . PHE A 1 110 ? 8.593 -9.102 10.581 1.00 94.81 110 PHE A N 1
ATOM 878 C CA . PHE A 1 110 ? 9.562 -8.068 10.929 1.00 94.81 110 PHE A CA 1
ATOM 879 C C . PHE A 1 110 ? 8.922 -6.680 10.897 1.00 94.81 110 PHE A C 1
ATOM 881 O O . PHE A 1 110 ? 7.907 -6.440 10.240 1.00 94.81 110 PHE A O 1
ATOM 888 N N . VAL A 1 111 ? 9.552 -5.748 11.602 1.00 93.00 111 VAL A N 1
ATOM 889 C CA . VAL A 1 111 ? 9.193 -4.328 11.613 1.00 93.00 111 VAL A CA 1
ATOM 890 C C . VAL A 1 111 ? 10.396 -3.561 11.092 1.00 93.00 111 VAL A C 1
ATOM 892 O O . VAL A 1 111 ? 11.518 -3.820 11.525 1.00 93.00 111 VAL A O 1
ATOM 895 N N . PHE A 1 112 ? 10.189 -2.623 10.170 1.00 87.50 112 PHE A N 1
ATOM 896 C CA . PHE A 1 112 ? 11.285 -1.769 9.719 1.00 87.50 112 PHE A CA 1
ATOM 897 C C . PHE A 1 112 ? 11.802 -0.911 10.879 1.00 87.50 112 PHE A C 1
ATOM 899 O O . PHE A 1 112 ? 11.025 -0.209 11.537 1.00 87.50 112 PHE A O 1
ATOM 906 N N . GLU A 1 113 ? 13.114 -0.967 11.117 1.00 81.06 113 GLU A N 1
ATOM 907 C CA . GLU A 1 113 ? 13.794 -0.113 12.091 1.00 81.06 113 GLU A CA 1
ATOM 908 C C . GLU A 1 113 ? 13.702 1.374 11.677 1.00 81.06 113 GLU A C 1
ATOM 910 O O . GLU A 1 113 ? 13.573 1.709 10.498 1.00 81.06 113 GLU A O 1
ATOM 915 N N . GLY A 1 114 ? 13.774 2.282 12.655 1.00 80.62 114 GLY A N 1
ATOM 916 C CA . GLY A 1 114 ? 13.727 3.732 12.430 1.00 80.62 114 GLY A CA 1
ATOM 917 C C . GLY A 1 114 ? 12.323 4.352 12.471 1.00 80.62 114 GLY A C 1
ATOM 918 O O . GLY A 1 114 ? 11.408 3.835 13.120 1.00 80.62 114 GLY A O 1
ATOM 919 N N . ASN A 1 115 ? 12.180 5.512 11.817 1.00 78.25 115 ASN A N 1
ATOM 920 C CA . ASN A 1 115 ? 10.949 6.309 11.786 1.00 78.25 115 ASN A CA 1
ATOM 921 C C . ASN A 1 115 ? 9.994 5.822 10.680 1.00 78.25 115 ASN A C 1
ATOM 923 O O . ASN A 1 115 ? 9.800 6.493 9.672 1.00 78.25 115 ASN A O 1
ATOM 927 N N . SER A 1 116 ? 9.461 4.612 10.852 1.00 87.06 116 SER A N 1
ATOM 928 C CA . SER A 1 116 ? 8.542 3.928 9.926 1.00 87.06 116 SER A CA 1
ATOM 929 C C . SER A 1 116 ? 7.066 4.061 10.334 1.00 87.06 116 SER A C 1
ATOM 931 O O . SER A 1 116 ? 6.244 3.205 10.014 1.00 87.06 116 SER A O 1
ATOM 933 N N . TRP A 1 117 ? 6.739 5.109 11.090 1.00 93.19 117 TRP A N 1
ATOM 934 C CA . TRP A 1 117 ? 5.385 5.396 11.552 1.00 93.19 117 TRP A CA 1
ATOM 935 C C . TRP A 1 117 ? 4.516 5.903 10.401 1.00 93.19 117 TRP A C 1
ATOM 937 O O . TRP A 1 117 ? 4.931 6.780 9.647 1.00 93.19 117 TRP A O 1
ATOM 947 N N . MET A 1 118 ? 3.314 5.344 10.268 1.00 93.50 118 MET A N 1
ATOM 948 C CA . MET A 1 118 ? 2.379 5.684 9.197 1.00 93.50 118 MET A CA 1
ATOM 949 C C . MET A 1 118 ? 1.069 6.169 9.791 1.00 93.50 118 MET A C 1
ATOM 951 O O . MET A 1 118 ? 0.416 5.434 10.533 1.00 93.50 118 MET A O 1
ATOM 955 N N . ALA A 1 119 ? 0.665 7.376 9.417 1.00 94.19 119 ALA A N 1
ATOM 956 C CA . ALA A 1 119 ? -0.625 7.930 9.782 1.00 94.19 119 ALA A CA 1
ATOM 957 C C . ALA A 1 119 ? -1.742 7.128 9.084 1.00 94.19 119 ALA A C 1
ATOM 959 O O . ALA A 1 119 ? -1.890 7.171 7.859 1.00 94.19 119 ALA A O 1
ATOM 960 N N . ARG A 1 120 ? -2.476 6.325 9.864 1.00 95.88 120 ARG A N 1
ATOM 961 C CA . ARG A 1 120 ? -3.507 5.390 9.368 1.00 95.88 120 ARG A CA 1
ATOM 962 C C . ARG A 1 120 ? -4.834 5.506 10.109 1.00 95.88 120 ARG A C 1
ATOM 964 O O . ARG A 1 120 ? -5.831 5.019 9.588 1.00 95.88 120 ARG A O 1
ATOM 971 N N . GLY A 1 121 ? -4.857 6.141 11.280 1.00 96.75 121 GLY A N 1
ATOM 972 C CA . GLY A 1 121 ? -6.079 6.435 12.021 1.00 96.75 121 GLY A CA 1
ATOM 973 C C . GLY A 1 121 ? -6.321 7.937 12.125 1.00 96.75 121 GLY A C 1
ATOM 974 O O . GLY A 1 121 ? -5.376 8.694 12.340 1.00 96.75 121 GLY A O 1
ATOM 975 N N . PHE A 1 122 ? -7.575 8.359 12.003 1.00 97.19 122 PHE A N 1
ATOM 976 C CA . PHE A 1 122 ? -7.999 9.742 12.198 1.00 97.19 122 PHE A CA 1
ATOM 977 C C . PHE A 1 122 ? -9.357 9.782 12.882 1.00 97.19 122 PHE A C 1
ATOM 979 O O . PHE A 1 122 ? -10.309 9.180 12.387 1.00 97.19 122 PHE A O 1
ATOM 986 N N . HIS A 1 123 ? -9.467 10.505 13.989 1.00 96.94 123 HIS A N 1
ATOM 987 C CA . HIS A 1 123 ? -10.774 10.837 14.537 1.00 96.94 123 HIS A CA 1
ATOM 988 C C . HIS A 1 123 ? -11.365 11.974 13.697 1.00 96.94 123 HIS A C 1
ATOM 990 O O . HIS A 1 123 ? -10.881 13.104 13.752 1.00 96.94 123 HIS A O 1
ATOM 996 N N . ASP A 1 124 ? -12.386 11.680 12.890 1.00 96.25 124 ASP A N 1
ATOM 997 C CA . ASP A 1 124 ? -12.906 12.637 11.915 1.00 96.25 124 ASP A CA 1
ATOM 998 C C . ASP A 1 124 ? -13.591 13.826 12.595 1.00 96.25 124 ASP A C 1
ATOM 1000 O O . ASP A 1 124 ? -14.572 13.685 13.318 1.00 96.25 124 ASP A O 1
ATOM 1004 N N . ASP A 1 125 ? -13.090 15.024 12.314 1.00 94.81 125 ASP A N 1
ATOM 1005 C CA . ASP A 1 125 ? -13.655 16.296 12.773 1.00 94.81 125 ASP A CA 1
ATOM 1006 C C . ASP A 1 125 ? -14.649 16.911 11.775 1.00 94.81 125 ASP A C 1
ATOM 1008 O O . ASP A 1 125 ? -15.179 17.996 12.012 1.00 94.81 125 ASP A O 1
ATOM 1012 N N . ASN A 1 126 ? -14.915 16.217 10.663 1.00 93.62 126 ASN A N 1
ATOM 1013 C CA . ASN A 1 126 ? -15.744 16.646 9.533 1.00 93.62 126 ASN A CA 1
ATOM 1014 C C . ASN A 1 126 ? -15.261 17.919 8.805 1.00 93.62 126 ASN A C 1
ATOM 1016 O O . ASN A 1 126 ? -15.951 18.385 7.896 1.00 93.62 126 ASN A O 1
ATOM 1020 N N . ILE A 1 127 ? -14.104 18.490 9.160 1.00 91.94 127 ILE A N 1
ATOM 1021 C CA . ILE A 1 127 ? -13.610 19.759 8.592 1.00 91.94 127 ILE A CA 1
ATOM 1022 C C . ILE A 1 127 ? -12.205 19.653 8.003 1.00 91.94 127 ILE A C 1
ATOM 1024 O O . ILE A 1 127 ? -11.882 20.394 7.074 1.00 91.94 127 ILE A O 1
ATOM 1028 N N . THR A 1 128 ? -11.371 18.743 8.506 1.00 92.25 128 THR A N 1
ATOM 1029 C CA . THR A 1 128 ? -10.002 18.560 8.028 1.00 92.25 128 THR A CA 1
ATOM 1030 C C . THR A 1 128 ? -10.0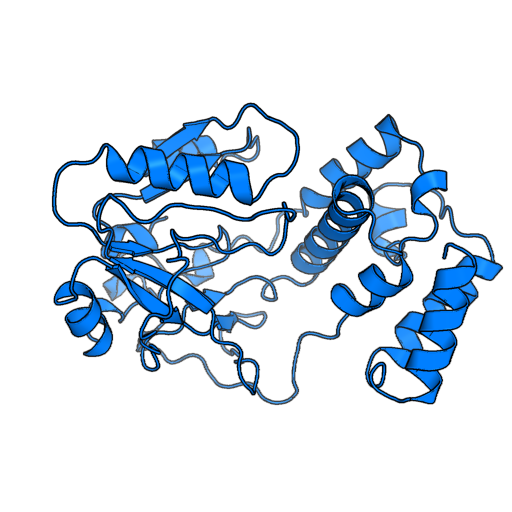34 18.079 6.574 1.00 92.25 128 THR A C 1
ATOM 1032 O O . THR A 1 128 ? -10.710 17.090 6.265 1.00 92.25 128 THR A O 1
ATOM 1035 N N . PRO A 1 129 ? -9.353 18.764 5.642 1.00 88.88 129 PRO A N 1
ATOM 1036 C CA . PRO A 1 129 ? -9.361 18.357 4.247 1.00 88.88 129 PRO A CA 1
ATOM 1037 C C . PRO A 1 129 ? -8.562 17.065 4.039 1.00 88.88 129 PRO A C 1
ATOM 1039 O O . PRO A 1 129 ? -7.647 16.732 4.792 1.00 88.88 129 PRO A O 1
ATOM 1042 N N . TYR A 1 130 ? -8.896 16.353 2.969 1.00 88.50 130 TYR A N 1
ATOM 1043 C CA . TYR A 1 130 ? -8.026 15.338 2.390 1.00 88.50 130 TYR A CA 1
ATOM 1044 C C . TYR A 1 130 ? -7.289 15.970 1.207 1.00 88.50 130 TYR A C 1
ATOM 1046 O O . TYR A 1 130 ? -7.941 16.484 0.299 1.00 88.50 130 TYR A O 1
ATOM 1054 N N . ASN A 1 131 ? -5.952 16.005 1.225 1.00 81.19 131 ASN A N 1
ATOM 1055 C CA . ASN A 1 131 ? -5.206 16.772 0.228 1.00 81.19 131 ASN A CA 1
ATOM 1056 C C . ASN A 1 131 ? -3.792 16.236 -0.036 1.00 81.19 131 ASN A C 1
ATOM 1058 O O . ASN A 1 131 ? -2.854 16.551 0.687 1.00 81.19 131 ASN A O 1
ATOM 1062 N N . ASN A 1 132 ? -3.600 15.537 -1.154 1.00 76.94 132 ASN A N 1
ATOM 1063 C CA . ASN A 1 132 ? -2.290 15.049 -1.596 1.00 76.94 132 ASN A CA 1
ATOM 1064 C C . ASN A 1 132 ? -1.727 15.848 -2.777 1.00 76.94 132 ASN A C 1
ATOM 1066 O O . ASN A 1 132 ? -1.515 15.306 -3.863 1.00 76.94 132 ASN A O 1
ATOM 1070 N N . GLN A 1 133 ? -1.499 17.154 -2.598 1.00 69.38 133 GLN A N 1
ATOM 1071 C CA . GLN A 1 133 ? -1.046 18.014 -3.701 1.00 69.38 133 GLN A CA 1
ATOM 1072 C C . GLN A 1 133 ? 0.179 17.441 -4.432 1.00 69.38 133 GLN A C 1
ATOM 1074 O O . GLN A 1 133 ? 1.250 17.264 -3.854 1.00 69.38 133 GLN A O 1
ATOM 1079 N N . GLY A 1 134 ? 0.019 17.208 -5.738 1.00 67.94 134 GLY A N 1
ATOM 1080 C CA . GLY A 1 134 ? 1.112 16.883 -6.656 1.00 67.94 134 GLY A CA 1
ATOM 1081 C C . GLY A 1 134 ? 1.595 15.429 -6.658 1.00 67.94 134 GLY A C 1
ATOM 1082 O O . GLY A 1 134 ? 2.528 15.136 -7.405 1.00 67.94 134 GLY A O 1
ATOM 1083 N N . LEU A 1 135 ? 0.987 14.522 -5.882 1.00 72.06 135 LEU A N 1
ATOM 1084 C CA . LEU A 1 135 ? 1.313 13.091 -5.882 1.00 72.06 135 LEU A CA 1
ATOM 1085 C C . LEU A 1 135 ? 0.041 12.241 -5.969 1.00 72.06 135 LEU A C 1
ATOM 1087 O O . LEU A 1 135 ? -0.952 12.527 -5.309 1.00 72.06 135 LEU A O 1
ATOM 1091 N N . ASP A 1 136 ? 0.087 11.184 -6.781 1.00 78.94 136 ASP A N 1
ATOM 1092 C CA . ASP A 1 136 ? -1.042 10.252 -6.965 1.00 78.94 136 ASP A CA 1
ATOM 1093 C C . ASP A 1 136 ? -0.728 8.813 -6.505 1.00 78.94 136 ASP A C 1
ATOM 1095 O O . ASP A 1 136 ? -1.573 7.920 -6.572 1.00 78.94 136 ASP A O 1
ATOM 1099 N N . MET A 1 137 ? 0.509 8.595 -6.044 1.00 81.75 137 MET A N 1
ATOM 1100 C CA . MET A 1 137 ? 0.999 7.360 -5.428 1.00 81.75 137 MET A CA 1
ATOM 1101 C C . MET A 1 137 ? 1.909 7.693 -4.247 1.00 81.75 137 MET A C 1
ATOM 1103 O O . MET A 1 137 ? 2.651 8.680 -4.313 1.00 81.75 137 MET A O 1
ATOM 1107 N N . HIS A 1 138 ? 1.920 6.827 -3.231 1.00 79.94 138 HIS A N 1
ATOM 1108 C CA . HIS A 1 138 ? 2.644 7.013 -1.963 1.00 79.94 138 HIS A CA 1
ATOM 1109 C C . HIS A 1 138 ? 2.128 8.215 -1.172 1.00 79.94 138 HIS A C 1
ATOM 1111 O O . HIS A 1 138 ? 2.895 9.000 -0.613 1.00 79.94 138 HIS A O 1
ATOM 1117 N N . THR A 1 139 ? 0.810 8.372 -1.178 1.00 82.44 139 THR A N 1
ATOM 1118 C CA . THR A 1 139 ? 0.085 9.484 -0.568 1.00 82.44 139 THR A CA 1
ATOM 1119 C C . THR A 1 139 ? -0.399 9.151 0.839 1.00 82.44 139 THR A C 1
ATOM 1121 O O . THR A 1 139 ? -0.529 7.979 1.200 1.00 82.44 139 THR A O 1
ATOM 1124 N N . HIS A 1 140 ? -0.736 10.163 1.645 1.00 84.12 140 HIS A N 1
ATOM 1125 C CA . HIS A 1 140 ? -1.462 9.875 2.881 1.00 84.12 140 HIS A CA 1
ATOM 1126 C C . HIS A 1 140 ? -2.874 9.377 2.553 1.00 84.12 140 HIS A C 1
ATOM 1128 O O . HIS A 1 140 ? -3.481 9.762 1.550 1.00 84.12 140 HIS A O 1
ATOM 1134 N N . CYS A 1 141 ? -3.386 8.489 3.399 1.00 88.81 141 CYS A N 1
ATOM 1135 C CA . CYS A 1 141 ? -4.621 7.746 3.140 1.00 88.81 141 CYS A CA 1
ATOM 1136 C C . CYS A 1 141 ? -5.780 8.136 4.077 1.00 88.81 141 CYS A C 1
ATOM 1138 O O . CYS A 1 141 ? -6.848 7.537 4.028 1.00 88.81 141 CYS A O 1
ATOM 1140 N N . ILE A 1 142 ? -5.555 9.130 4.935 1.00 92.81 142 ILE A N 1
ATOM 1141 C CA . ILE A 1 142 ? -6.522 9.703 5.877 1.00 92.81 142 ILE A CA 1
ATOM 1142 C C . ILE A 1 142 ? -6.563 11.222 5.683 1.00 92.81 142 ILE A C 1
ATOM 1144 O O . ILE A 1 142 ? -5.590 11.769 5.158 1.00 92.81 142 ILE A O 1
ATOM 1148 N N . PRO A 1 143 ? -7.627 11.929 6.105 1.00 92.62 143 PRO A N 1
ATOM 1149 C CA . PRO A 1 143 ? -7.554 13.378 6.240 1.00 92.62 143 PRO A CA 1
ATOM 1150 C C . PRO A 1 143 ? -6.367 13.742 7.131 1.00 92.62 143 PRO A C 1
ATOM 1152 O O . PRO A 1 143 ? -6.137 13.099 8.158 1.00 92.62 143 PRO A O 1
ATOM 1155 N N . TYR A 1 144 ? -5.594 14.738 6.715 1.00 87.88 144 TYR A N 1
ATOM 1156 C CA . TYR A 1 144 ? -4.383 15.119 7.425 1.00 87.88 144 TYR A CA 1
ATOM 1157 C C . TYR A 1 144 ? -4.340 16.644 7.564 1.00 87.88 144 TYR A C 1
ATOM 1159 O O . TYR A 1 144 ? -4.360 17.343 6.550 1.00 87.88 144 TYR A O 1
ATOM 1167 N N . PRO A 1 145 ? -4.322 17.185 8.794 1.00 82.06 145 PRO A N 1
ATOM 1168 C CA . PRO A 1 145 ? -4.345 18.627 9.009 1.00 82.06 145 PRO A CA 1
ATOM 1169 C C . PRO A 1 145 ? -3.126 19.344 8.417 1.00 82.06 145 PRO A C 1
ATOM 1171 O O . PRO A 1 145 ? -1.988 18.926 8.611 1.00 82.06 145 PRO A O 1
ATOM 1174 N N . ASP A 1 146 ? -3.353 20.501 7.788 1.00 81.00 146 ASP A N 1
ATOM 1175 C CA . ASP A 1 146 ? -2.272 21.374 7.290 1.00 81.00 146 ASP A CA 1
ATOM 1176 C C . ASP A 1 146 ? -1.480 22.051 8.426 1.00 81.00 146 ASP A C 1
ATOM 1178 O O . ASP A 1 146 ? -0.407 22.623 8.218 1.00 81.00 146 ASP A O 1
ATOM 1182 N N . LYS A 1 147 ? -2.031 22.042 9.645 1.00 78.94 147 LYS A N 1
ATOM 1183 C CA . LYS A 1 147 ? -1.407 22.621 10.837 1.00 78.94 147 LYS A CA 1
ATOM 1184 C C . LYS A 1 147 ? -0.646 21.542 11.605 1.00 78.94 147 LYS A C 1
ATOM 1186 O O . LYS A 1 147 ? -1.086 20.396 11.615 1.00 78.94 147 LYS A O 1
ATOM 1191 N N . PRO A 1 148 ? 0.433 21.903 12.324 1.00 77.75 148 PRO A N 1
ATOM 1192 C CA . PRO A 1 148 ? 1.102 20.972 13.218 1.00 77.75 148 PRO A CA 1
ATOM 1193 C C . PRO A 1 148 ? 0.108 20.383 14.219 1.00 77.75 148 PRO A C 1
ATOM 1195 O O . PRO A 1 148 ? -0.543 21.119 14.964 1.00 77.75 148 PRO A O 1
ATOM 1198 N N . ILE A 1 149 ? 0.018 19.061 14.235 1.00 81.31 149 ILE A N 1
ATOM 1199 C CA . ILE A 1 149 ? -0.790 18.301 15.181 1.00 81.31 149 ILE A CA 1
ATOM 1200 C C . ILE A 1 149 ? 0.095 17.374 15.997 1.00 81.31 149 ILE A C 1
ATOM 1202 O O . ILE A 1 149 ? 1.203 17.013 15.594 1.00 81.31 149 ILE A O 1
ATOM 1206 N N . LYS A 1 150 ? -0.405 16.990 17.170 1.00 79.00 150 LYS A N 1
ATOM 1207 C CA . LYS A 1 150 ? 0.211 15.927 17.951 1.00 79.00 150 LYS A CA 1
ATOM 1208 C C . LYS A 1 150 ? -0.242 14.592 17.370 1.00 79.00 150 LYS A C 1
ATOM 1210 O O . LYS A 1 150 ? -1.390 14.203 17.546 1.00 79.00 150 LYS A O 1
ATOM 1215 N N . GLU A 1 151 ? 0.671 13.910 16.696 1.00 92.44 151 GLU A N 1
ATOM 1216 C CA . GLU A 1 151 ? 0.477 12.515 16.314 1.00 92.44 151 GLU A CA 1
ATOM 1217 C C . GLU A 1 151 ? 0.631 11.612 17.539 1.00 92.44 151 GLU A C 1
ATOM 1219 O O . GLU A 1 151 ? 1.560 11.771 18.341 1.00 92.44 151 GLU A O 1
ATOM 1224 N N . THR A 1 152 ? -0.265 10.640 17.664 1.00 96.12 152 THR A N 1
ATOM 1225 C CA . THR A 1 152 ? -0.177 9.595 18.679 1.00 96.12 152 THR A CA 1
ATOM 1226 C C . THR A 1 152 ? 0.409 8.338 18.048 1.00 96.12 152 THR A C 1
ATOM 1228 O O . THR A 1 152 ? -0.148 7.783 17.102 1.00 96.12 152 THR A O 1
ATOM 1231 N N . LEU A 1 153 ? 1.556 7.895 18.563 1.00 96.31 153 LEU A N 1
ATOM 1232 C CA . LEU A 1 153 ? 2.238 6.688 18.098 1.00 96.31 153 LEU A CA 1
ATOM 1233 C C . LEU A 1 153 ? 1.665 5.468 18.824 1.00 96.31 153 LEU A C 1
ATOM 1235 O O . LEU A 1 153 ? 1.796 5.376 20.042 1.00 96.31 153 LEU A O 1
ATOM 1239 N N . VAL A 1 154 ? 1.064 4.550 18.071 1.00 96.50 154 VAL A N 1
ATOM 1240 C CA . VAL A 1 154 ? 0.386 3.349 18.577 1.00 96.50 154 VAL A CA 1
ATOM 1241 C C . VAL A 1 154 ? 1.358 2.165 18.542 1.00 96.50 154 VAL A C 1
ATOM 1243 O O . VAL A 1 154 ? 1.680 1.634 17.478 1.00 96.50 154 VAL A O 1
ATOM 1246 N N . ASN A 1 155 ? 1.907 1.785 19.693 1.00 93.19 155 ASN A N 1
ATOM 1247 C CA . ASN A 1 155 ? 2.968 0.784 19.819 1.00 93.19 155 ASN A CA 1
ATOM 1248 C C . ASN A 1 155 ? 2.457 -0.657 19.958 1.00 93.19 155 ASN A C 1
ATOM 1250 O O . ASN A 1 155 ? 3.066 -1.576 19.388 1.00 93.19 155 ASN A O 1
ATOM 1254 N N . ASP A 1 156 ? 1.378 -0.856 20.707 1.00 92.81 156 ASP A N 1
ATOM 1255 C CA . ASP A 1 156 ? 0.794 -2.151 21.058 1.00 92.81 156 ASP A CA 1
ATOM 1256 C C . ASP A 1 156 ? 0.065 -2.766 19.861 1.00 92.81 156 ASP A C 1
ATOM 1258 O O . ASP A 1 156 ? 0.065 -3.986 19.685 1.00 92.81 156 ASP A O 1
ATOM 1262 N N . ILE A 1 157 ? -0.470 -1.921 18.976 1.00 96.56 157 ILE A N 1
ATOM 1263 C CA . ILE A 1 157 ? -1.158 -2.346 17.757 1.00 96.56 157 ILE A CA 1
ATOM 1264 C C . ILE A 1 157 ? -0.232 -2.170 16.554 1.00 96.56 157 ILE A C 1
ATOM 1266 O O . ILE A 1 157 ? 0.179 -1.064 16.202 1.00 96.56 157 ILE A O 1
ATOM 1270 N N . LYS A 1 158 ? 0.061 -3.274 15.863 1.00 96.69 158 LYS A N 1
ATOM 1271 C CA . LYS A 1 158 ? 0.771 -3.260 14.577 1.00 96.69 158 LYS A CA 1
ATOM 1272 C C . LYS A 1 158 ? -0.132 -3.816 13.496 1.00 96.69 158 LYS A C 1
ATOM 1274 O O . LYS A 1 158 ? -0.737 -4.865 13.681 1.00 96.69 158 LYS A O 1
ATOM 1279 N N . ILE A 1 159 ? -0.195 -3.135 12.360 1.00 97.88 159 ILE A N 1
ATOM 1280 C CA . ILE A 1 159 ? -0.968 -3.598 11.207 1.00 97.88 159 ILE A CA 1
ATOM 1281 C C . ILE A 1 159 ? -0.239 -4.808 10.613 1.00 97.88 159 ILE A C 1
ATOM 1283 O O . ILE A 1 159 ? 0.925 -4.694 10.221 1.00 97.88 159 ILE A O 1
ATOM 1287 N N . LEU A 1 160 ? -0.905 -5.962 10.559 1.00 97.56 160 LEU A N 1
ATOM 1288 C CA . LEU A 1 160 ? -0.380 -7.166 9.919 1.00 97.56 160 LEU A CA 1
ATOM 1289 C C . LEU A 1 160 ? -0.391 -6.932 8.407 1.00 97.56 160 LEU A C 1
ATOM 1291 O O . LEU A 1 160 ? -1.456 -6.766 7.816 1.00 97.56 160 LEU A O 1
ATOM 1295 N N . HIS A 1 161 ? 0.789 -6.881 7.797 1.00 95.75 161 HIS A N 1
ATOM 1296 C CA . HIS A 1 161 ? 0.965 -6.496 6.400 1.00 95.75 161 HIS A CA 1
ATOM 1297 C C . HIS A 1 161 ? 1.493 -7.671 5.581 1.00 95.75 161 HIS A C 1
ATOM 1299 O O . HIS A 1 161 ? 2.580 -8.192 5.844 1.00 95.75 161 HIS A O 1
ATOM 1305 N N . PHE A 1 162 ? 0.722 -8.080 4.577 1.00 93.81 162 PHE A N 1
ATOM 1306 C CA . PHE A 1 162 ? 0.962 -9.286 3.787 1.00 93.81 162 PHE A CA 1
ATOM 1307 C C . PHE A 1 162 ? 1.738 -9.029 2.489 1.00 93.81 162 PHE A C 1
ATOM 1309 O O . PHE A 1 162 ? 1.950 -9.961 1.716 1.00 93.81 162 PHE A O 1
ATOM 1316 N N . ALA A 1 163 ? 2.245 -7.813 2.256 1.00 89.88 163 ALA A N 1
ATOM 1317 C CA . ALA A 1 163 ? 2.936 -7.477 1.008 1.00 89.88 163 ALA A CA 1
ATOM 1318 C C . ALA A 1 163 ? 4.155 -8.356 0.688 1.00 89.88 163 ALA A C 1
ATOM 1320 O O . ALA A 1 163 ? 4.506 -8.480 -0.477 1.00 89.88 163 ALA A O 1
ATOM 1321 N N . VAL A 1 164 ? 4.810 -8.962 1.683 1.00 90.12 164 VAL A N 1
ATOM 1322 C CA . VAL A 1 164 ? 5.958 -9.874 1.481 1.00 90.12 164 VAL A CA 1
ATOM 1323 C C . VAL A 1 164 ? 5.618 -11.341 1.755 1.00 90.12 164 VAL A C 1
ATOM 1325 O O . VAL A 1 164 ? 6.506 -12.190 1.716 1.00 90.12 164 VAL A O 1
ATOM 1328 N N . TYR A 1 165 ? 4.347 -11.646 2.027 1.00 91.25 165 TYR A N 1
ATOM 1329 C CA . TYR A 1 165 ? 3.892 -12.999 2.341 1.00 91.25 165 TYR A CA 1
ATOM 1330 C C . TYR A 1 165 ? 4.025 -13.931 1.134 1.00 91.25 165 TYR A C 1
ATOM 1332 O O . TYR A 1 165 ? 4.468 -15.069 1.271 1.00 91.25 165 TYR A O 1
ATOM 1340 N N . ASN A 1 166 ? 3.688 -13.417 -0.053 1.00 89.25 166 ASN A N 1
ATOM 1341 C CA . ASN A 1 166 ? 3.867 -14.098 -1.326 1.00 89.25 166 ASN A CA 1
ATOM 1342 C C . ASN A 1 166 ? 4.814 -13.283 -2.217 1.00 89.25 166 ASN A C 1
ATOM 1344 O O . ASN A 1 166 ? 4.475 -12.208 -2.715 1.00 89.25 166 ASN A O 1
ATOM 1348 N N . GLU A 1 167 ? 6.025 -13.804 -2.410 1.00 86.50 167 GLU A N 1
ATOM 1349 C CA . GLU A 1 167 ? 7.078 -13.109 -3.149 1.00 86.50 167 GLU A CA 1
ATOM 1350 C C . GLU A 1 167 ? 6.705 -12.872 -4.619 1.00 86.50 167 GLU A C 1
ATOM 1352 O O . GLU A 1 167 ? 6.980 -11.799 -5.155 1.00 86.50 167 GLU A O 1
ATOM 1357 N N . ILE A 1 168 ? 6.036 -13.835 -5.260 1.00 87.44 168 ILE A N 1
ATOM 1358 C CA . ILE A 1 168 ? 5.637 -13.739 -6.670 1.00 87.44 168 ILE A CA 1
ATOM 1359 C C . ILE A 1 168 ? 4.640 -12.589 -6.853 1.00 87.44 168 ILE A C 1
ATOM 1361 O O . ILE A 1 168 ? 4.793 -11.769 -7.763 1.00 87.44 168 ILE A O 1
ATOM 1365 N N . TRP A 1 169 ? 3.659 -12.497 -5.956 1.00 88.62 169 TRP A N 1
ATOM 1366 C CA . TRP A 1 169 ? 2.690 -11.404 -5.936 1.00 88.62 169 TRP A CA 1
ATOM 1367 C C . TRP A 1 169 ? 3.336 -10.055 -5.668 1.00 88.62 169 TRP A C 1
ATOM 1369 O O . TRP A 1 169 ? 3.057 -9.089 -6.380 1.00 88.62 169 TRP A O 1
ATOM 1379 N N . ASN A 1 170 ? 4.244 -9.992 -4.695 1.00 89.81 170 ASN A N 1
ATOM 1380 C CA . ASN A 1 170 ? 4.971 -8.767 -4.404 1.00 89.81 170 ASN A CA 1
ATOM 1381 C C . ASN A 1 170 ? 5.754 -8.288 -5.629 1.00 89.81 170 ASN A C 1
ATOM 1383 O O . ASN A 1 170 ? 5.607 -7.142 -6.038 1.00 89.81 170 ASN A O 1
ATOM 1387 N N . GLN A 1 171 ? 6.537 -9.164 -6.266 1.00 90.44 171 GLN A N 1
ATOM 1388 C CA . GLN A 1 171 ? 7.321 -8.815 -7.454 1.00 90.44 171 GLN A CA 1
ATOM 1389 C C . GLN A 1 171 ? 6.433 -8.290 -8.594 1.00 90.44 171 GLN A C 1
ATOM 1391 O O . GLN A 1 171 ? 6.781 -7.293 -9.230 1.00 90.44 171 GLN A O 1
ATOM 1396 N N . ALA A 1 172 ? 5.270 -8.906 -8.825 1.00 92.19 172 ALA A N 1
ATOM 1397 C CA . ALA A 1 172 ? 4.308 -8.433 -9.818 1.00 92.19 172 ALA A CA 1
ATOM 1398 C C . ALA A 1 172 ? 3.711 -7.059 -9.457 1.00 92.19 172 ALA A C 1
ATOM 1400 O O . ALA A 1 172 ? 3.660 -6.169 -10.307 1.00 92.19 172 ALA A O 1
ATOM 1401 N N . LYS A 1 173 ? 3.347 -6.837 -8.186 1.00 91.88 173 LYS A N 1
ATOM 1402 C CA . LYS A 1 173 ? 2.874 -5.537 -7.677 1.00 91.88 173 LYS A CA 1
ATOM 1403 C C . LYS A 1 173 ? 3.943 -4.447 -7.826 1.00 91.88 173 LYS A C 1
ATOM 1405 O O . LYS A 1 173 ? 3.653 -3.382 -8.366 1.00 91.88 173 LYS A O 1
ATOM 1410 N N . GLN A 1 174 ? 5.190 -4.718 -7.426 1.00 93.62 174 GLN A N 1
ATOM 1411 C CA . GLN A 1 174 ? 6.307 -3.771 -7.572 1.00 93.62 174 GLN A CA 1
ATOM 1412 C C . GLN A 1 174 ? 6.593 -3.448 -9.047 1.00 93.62 174 GLN A C 1
ATOM 1414 O O . GLN A 1 174 ? 6.910 -2.305 -9.383 1.00 93.62 174 GLN A O 1
ATOM 1419 N N . ARG A 1 175 ? 6.472 -4.436 -9.946 1.00 94.94 175 ARG A N 1
ATOM 1420 C CA . ARG A 1 175 ? 6.575 -4.228 -11.396 1.00 94.94 175 ARG A CA 1
ATOM 1421 C C . ARG A 1 175 ? 5.477 -3.293 -11.889 1.00 94.94 175 ARG A C 1
ATOM 1423 O O . ARG A 1 175 ? 5.795 -2.281 -12.505 1.00 94.94 175 ARG A O 1
ATOM 1430 N N . PHE A 1 176 ? 4.219 -3.589 -11.579 1.00 94.31 176 PHE A N 1
ATOM 1431 C CA . PHE A 1 176 ? 3.084 -2.742 -11.943 1.00 94.31 176 PHE A CA 1
ATOM 1432 C C . PHE A 1 176 ? 3.254 -1.300 -11.440 1.00 94.31 176 PHE A C 1
ATOM 1434 O O . PHE A 1 176 ? 3.134 -0.357 -12.223 1.00 94.31 176 PHE A O 1
ATOM 1441 N N . TYR A 1 177 ? 3.637 -1.106 -10.175 1.00 93.94 177 TYR A N 1
ATOM 1442 C CA . TYR A 1 177 ? 3.878 0.229 -9.621 1.00 93.94 177 TYR A CA 1
ATOM 1443 C C . TYR A 1 177 ? 4.977 1.000 -10.350 1.00 93.94 177 TYR A C 1
ATOM 1445 O O . TYR A 1 177 ? 4.821 2.199 -10.562 1.00 93.94 177 TYR A O 1
ATOM 1453 N N . GLN A 1 178 ? 6.044 0.340 -10.808 1.00 95.81 178 GLN A N 1
ATOM 1454 C CA . GLN A 1 178 ? 7.065 1.008 -11.618 1.00 95.81 178 GLN A CA 1
ATOM 1455 C C . GLN A 1 178 ? 6.511 1.539 -12.945 1.00 95.81 178 GLN A C 1
ATOM 1457 O O . GLN A 1 178 ? 6.895 2.636 -13.345 1.00 95.81 178 GLN A O 1
ATOM 1462 N N . PHE A 1 179 ? 5.598 0.820 -13.607 1.00 95.19 179 PHE A N 1
ATOM 1463 C CA . PHE A 1 179 ? 4.939 1.307 -14.828 1.00 95.19 179 PHE A CA 1
ATOM 1464 C C . PHE A 1 179 ? 4.051 2.523 -14.543 1.00 95.19 179 PHE A C 1
ATOM 1466 O O . PHE A 1 179 ? 4.155 3.538 -15.237 1.00 95.19 179 PHE A O 1
ATOM 1473 N N . VAL A 1 180 ? 3.224 2.450 -13.496 1.00 92.56 180 VAL A N 1
ATOM 1474 C CA . VAL A 1 180 ? 2.330 3.554 -13.118 1.00 92.56 180 VAL A CA 1
ATOM 1475 C C . VAL A 1 180 ? 3.128 4.801 -12.730 1.00 92.56 180 VAL A C 1
ATOM 1477 O O . VAL A 1 180 ? 2.858 5.886 -13.238 1.00 92.56 180 VAL A O 1
ATOM 1480 N N . ASP A 1 181 ? 4.132 4.662 -11.866 1.00 92.06 181 ASP A N 1
ATOM 1481 C CA . ASP A 1 181 ? 4.930 5.774 -11.332 1.00 92.06 181 ASP A CA 1
ATOM 1482 C C . ASP A 1 181 ? 5.822 6.408 -12.424 1.00 92.06 181 ASP A C 1
ATOM 1484 O O . ASP A 1 181 ? 6.042 7.624 -12.433 1.00 92.06 181 ASP A O 1
ATOM 1488 N N . PHE A 1 182 ? 6.273 5.610 -13.402 1.00 93.25 182 PHE A N 1
ATOM 1489 C CA . PHE A 1 182 ? 6.951 6.103 -14.604 1.00 93.25 182 PHE A CA 1
ATOM 1490 C C . PHE A 1 182 ? 6.041 6.994 -15.456 1.00 93.25 182 PHE A C 1
ATOM 1492 O O . PHE A 1 182 ? 6.436 8.103 -15.818 1.00 93.25 182 PHE A O 1
ATOM 1499 N N . ASP A 1 183 ? 4.817 6.550 -15.753 1.00 90.38 183 ASP A N 1
ATOM 1500 C CA . ASP A 1 183 ? 3.908 7.301 -16.623 1.00 90.38 183 ASP A CA 1
ATOM 1501 C C . ASP A 1 183 ? 3.235 8.485 -15.906 1.00 90.38 183 ASP A C 1
ATOM 1503 O O . ASP A 1 183 ? 3.160 9.578 -16.474 1.00 90.38 183 ASP A O 1
ATOM 1507 N N . LYS A 1 184 ? 2.764 8.300 -14.665 1.00 86.25 184 LYS A N 1
ATOM 1508 C CA . LYS A 1 184 ? 2.024 9.330 -13.915 1.00 86.25 184 LYS A CA 1
ATOM 1509 C C . LYS A 1 184 ? 2.935 10.370 -13.276 1.00 86.25 184 LYS A C 1
ATOM 1511 O O . LYS A 1 184 ? 2.739 11.566 -13.479 1.00 86.25 184 LYS A O 1
ATOM 1516 N N . ASN A 1 185 ? 3.945 9.927 -12.531 1.00 86.00 185 ASN A N 1
ATOM 1517 C CA . ASN A 1 185 ? 4.801 10.822 -11.746 1.00 86.00 185 ASN A CA 1
ATOM 1518 C C . ASN A 1 185 ? 6.113 11.174 -12.463 1.00 86.00 185 ASN A C 1
ATOM 1520 O O . ASN A 1 185 ? 6.910 11.951 -11.935 1.00 86.00 185 ASN A O 1
ATOM 1524 N N . LYS A 1 186 ? 6.351 10.623 -13.665 1.00 87.44 186 LYS A N 1
ATOM 1525 C CA . LYS A 1 186 ? 7.518 10.918 -14.519 1.00 87.44 186 LYS A CA 1
ATOM 1526 C C . LYS A 1 186 ? 8.854 10.710 -13.801 1.00 87.44 186 LYS A C 1
ATOM 1528 O O . LYS A 1 186 ? 9.824 11.437 -14.031 1.00 87.44 186 LYS A O 1
ATOM 1533 N N . ARG A 1 187 ? 8.919 9.727 -12.897 1.00 90.38 187 ARG A N 1
ATOM 1534 C CA . ARG A 1 187 ? 10.164 9.389 -12.197 1.00 90.38 187 ARG A CA 1
ATOM 1535 C C . ARG A 1 187 ? 11.132 8.691 -13.156 1.00 90.38 187 ARG A C 1
ATOM 1537 O O . ARG A 1 187 ? 10.743 7.816 -13.917 1.00 90.38 187 ARG A O 1
ATOM 1544 N N . SER A 1 188 ? 12.419 9.032 -13.069 1.00 93.50 188 SER A N 1
ATOM 1545 C CA . SER A 1 188 ? 13.501 8.353 -13.814 1.00 93.50 188 SER A CA 1
ATOM 1546 C C . SER A 1 188 ? 13.568 6.855 -13.481 1.00 93.50 188 SER A C 1
ATOM 1548 O O . SER A 1 188 ? 13.403 6.516 -12.299 1.00 93.50 188 SER A O 1
ATOM 1550 N N . CYS A 1 189 ? 13.976 5.990 -14.416 1.00 95.62 189 CYS A N 1
ATOM 1551 C CA . CYS A 1 189 ? 14.064 4.545 -14.161 1.00 95.62 189 CYS A CA 1
ATOM 1552 C C . CYS A 1 189 ? 15.107 4.206 -13.088 1.00 95.62 189 CYS A C 1
ATOM 1554 O O . CYS A 1 189 ? 14.924 3.254 -12.331 1.00 95.62 189 CYS A O 1
ATOM 1556 N N . ILE A 1 190 ? 16.159 5.024 -12.943 1.00 96.00 190 ILE A N 1
ATOM 1557 C CA . ILE A 1 190 ? 17.123 4.896 -11.836 1.00 96.00 190 ILE A CA 1
ATOM 1558 C C . ILE A 1 190 ? 16.421 5.049 -10.481 1.00 96.00 190 ILE A C 1
ATOM 1560 O O . ILE A 1 190 ? 16.573 4.212 -9.596 1.00 96.00 190 ILE A O 1
ATOM 1564 N N . THR A 1 191 ? 15.632 6.114 -10.314 1.00 93.81 191 THR A N 1
ATOM 1565 C CA . THR A 1 191 ? 14.880 6.365 -9.071 1.00 93.81 191 THR A CA 1
ATOM 1566 C C . THR A 1 191 ? 13.909 5.224 -8.784 1.00 93.81 191 THR A C 1
ATOM 1568 O O . THR A 1 191 ? 13.900 4.717 -7.665 1.00 93.81 191 THR A O 1
ATOM 1571 N N . LEU A 1 192 ? 13.167 4.775 -9.799 1.00 95.00 192 LEU A N 1
ATOM 1572 C CA . LEU A 1 192 ? 12.234 3.655 -9.684 1.00 95.00 192 LEU A CA 1
ATOM 1573 C C . LEU A 1 192 ? 12.953 2.368 -9.255 1.00 95.00 192 LEU A C 1
ATOM 1575 O O . LEU A 1 192 ? 12.588 1.772 -8.245 1.00 95.00 192 LEU A O 1
ATOM 1579 N N . SER A 1 193 ? 14.057 2.004 -9.911 1.00 94.94 193 SER A N 1
ATOM 1580 C CA . SER A 1 193 ? 14.840 0.823 -9.530 1.00 94.94 193 SER A CA 1
ATOM 1581 C C . SER A 1 193 ? 15.345 0.899 -8.084 1.00 94.94 193 SER A C 1
ATOM 1583 O O . SER A 1 193 ? 15.333 -0.107 -7.378 1.00 94.94 193 SER A O 1
ATOM 1585 N N . ARG A 1 194 ? 15.786 2.072 -7.610 1.00 93.69 194 ARG A N 1
ATOM 1586 C CA . ARG A 1 194 ? 16.243 2.243 -6.218 1.00 93.69 194 ARG A CA 1
ATOM 1587 C C . ARG A 1 194 ? 15.107 2.177 -5.198 1.00 93.69 194 ARG A C 1
ATOM 1589 O O . ARG A 1 194 ? 15.359 1.826 -4.045 1.00 93.69 194 ARG A O 1
ATOM 1596 N N . MET A 1 195 ? 13.891 2.544 -5.589 1.00 91.69 195 MET A N 1
ATOM 1597 C CA . MET A 1 195 ? 12.712 2.518 -4.723 1.00 91.69 195 MET A CA 1
ATOM 1598 C C . MET A 1 195 ? 12.119 1.112 -4.619 1.00 91.69 195 MET A C 1
ATOM 1600 O O . MET A 1 195 ? 11.945 0.620 -3.508 1.00 91.69 195 MET A O 1
ATOM 1604 N N . TYR A 1 196 ? 11.867 0.468 -5.757 1.00 92.19 196 TYR A N 1
ATOM 1605 C CA . TYR A 1 196 ? 11.018 -0.722 -5.837 1.00 92.19 196 TYR A CA 1
ATOM 1606 C C . TYR A 1 196 ? 11.783 -2.053 -5.800 1.00 92.19 196 TYR A C 1
ATOM 1608 O O . TYR A 1 196 ? 11.236 -3.050 -5.344 1.00 92.19 196 TYR A O 1
ATOM 1616 N N . ASN A 1 197 ? 13.062 -2.085 -6.194 1.00 89.44 197 ASN A N 1
ATOM 1617 C CA . ASN A 1 197 ? 13.839 -3.334 -6.261 1.00 89.44 197 ASN A CA 1
ATOM 1618 C C . ASN A 1 197 ? 14.691 -3.570 -5.005 1.00 89.44 197 ASN A C 1
ATOM 1620 O O . ASN A 1 197 ? 15.814 -4.061 -5.089 1.00 89.44 197 ASN A O 1
ATOM 1624 N N . ARG A 1 198 ? 14.223 -3.132 -3.834 1.00 80.19 198 ARG A N 1
ATOM 1625 C CA . ARG A 1 198 ? 14.939 -3.341 -2.567 1.00 80.19 198 ARG A CA 1
ATOM 1626 C C . ARG A 1 198 ? 14.739 -4.774 -2.086 1.00 80.19 198 ARG A C 1
ATOM 1628 O O . ARG A 1 198 ? 13.635 -5.299 -2.166 1.00 80.19 198 ARG A O 1
ATOM 1635 N N . GLU A 1 199 ? 15.791 -5.372 -1.536 1.00 72.75 199 GLU A N 1
ATOM 1636 C CA . GLU A 1 199 ? 15.636 -6.580 -0.728 1.00 72.75 199 GLU A CA 1
ATOM 1637 C C . GLU A 1 199 ? 14.866 -6.200 0.540 1.00 72.75 199 GLU A C 1
ATOM 1639 O O . GLU A 1 199 ? 15.286 -5.327 1.302 1.00 72.75 199 GLU A O 1
ATOM 1644 N N . LEU A 1 200 ? 13.681 -6.788 0.701 1.00 68.06 200 LEU A N 1
ATOM 1645 C CA . LEU A 1 200 ? 12.728 -6.394 1.738 1.00 68.06 200 LEU A CA 1
ATOM 1646 C C . LEU A 1 200 ? 12.838 -7.231 3.009 1.00 68.06 200 LEU A C 1
ATOM 1648 O O . LEU A 1 200 ? 12.288 -6.814 4.020 1.00 68.06 200 LEU A O 1
ATOM 1652 N N . ILE A 1 201 ? 13.505 -8.387 2.975 1.00 70.38 201 ILE A N 1
ATOM 1653 C CA . ILE A 1 201 ? 13.538 -9.319 4.106 1.00 70.38 201 ILE A CA 1
ATOM 1654 C C . ILE A 1 201 ? 14.802 -9.053 4.932 1.00 70.38 201 ILE A C 1
ATOM 1656 O O . ILE A 1 201 ? 15.892 -9.415 4.492 1.00 70.38 201 ILE A O 1
ATOM 1660 N N . PRO A 1 202 ? 14.694 -8.420 6.113 1.00 73.19 202 PRO A N 1
ATOM 1661 C CA . PRO A 1 202 ? 15.833 -8.265 7.002 1.00 73.19 202 PRO A CA 1
ATOM 1662 C C . PRO A 1 202 ? 16.184 -9.594 7.680 1.00 73.19 202 PRO A C 1
ATOM 1664 O O . PRO A 1 202 ? 15.314 -10.424 7.948 1.00 73.19 202 PRO A O 1
ATOM 1667 N N . ASP A 1 203 ? 17.449 -9.735 8.080 1.00 73.75 203 ASP A N 1
ATOM 1668 C CA . ASP A 1 203 ? 17.916 -10.873 8.888 1.00 73.75 203 ASP A CA 1
ATOM 1669 C C . ASP A 1 203 ? 17.171 -10.976 10.232 1.00 73.75 203 ASP A C 1
ATOM 1671 O O . ASP A 1 203 ? 16.971 -12.061 10.785 1.00 73.75 203 ASP A O 1
ATOM 1675 N N . LYS A 1 204 ? 16.736 -9.831 10.773 1.00 85.88 204 LYS A N 1
ATOM 1676 C CA . LYS A 1 204 ? 16.005 -9.753 12.038 1.00 85.88 204 LYS A CA 1
ATOM 1677 C C . LYS A 1 204 ? 14.509 -9.951 11.810 1.00 85.88 204 LYS A C 1
ATOM 1679 O O . LYS A 1 204 ? 13.816 -9.064 11.320 1.00 85.88 204 LYS A O 1
ATOM 1684 N N . SER A 1 205 ? 14.006 -11.101 12.244 1.00 93.50 205 SER A N 1
ATOM 1685 C CA . SER A 1 205 ? 12.575 -11.405 12.318 1.00 93.50 205 SER A CA 1
ATOM 1686 C C . SER A 1 205 ? 12.202 -11.973 13.687 1.00 93.50 205 SER A C 1
ATOM 1688 O O . SER A 1 205 ? 13.048 -12.507 14.409 1.00 93.50 205 SER A O 1
ATOM 1690 N N . HIS A 1 206 ? 10.923 -11.890 14.030 1.00 94.62 206 HIS A N 1
ATOM 1691 C CA . HIS A 1 206 ? 10.357 -12.315 15.308 1.00 94.62 206 HIS A CA 1
ATOM 1692 C C . HIS A 1 206 ? 9.222 -13.321 15.078 1.00 94.62 206 HIS A C 1
ATOM 1694 O O . HIS A 1 206 ? 8.585 -13.264 14.023 1.00 94.62 206 HIS A O 1
ATOM 1700 N N . PRO A 1 207 ? 8.965 -14.257 16.011 1.00 96.75 207 PRO A N 1
ATOM 1701 C CA . PRO A 1 207 ? 7.758 -15.079 15.960 1.00 96.75 207 PRO A CA 1
ATOM 1702 C C . PRO A 1 207 ? 6.512 -14.196 16.090 1.00 96.75 207 PRO A C 1
ATOM 1704 O O . PRO A 1 207 ? 6.538 -13.217 16.833 1.00 96.75 207 PRO A O 1
ATOM 1707 N N . ILE A 1 208 ? 5.443 -14.529 15.369 1.00 96.62 208 ILE A N 1
ATOM 1708 C CA . ILE A 1 208 ? 4.154 -13.838 15.516 1.00 96.62 208 ILE A CA 1
ATOM 1709 C C . ILE A 1 208 ? 3.543 -14.235 16.868 1.00 96.62 208 ILE A C 1
ATOM 1711 O O . ILE A 1 208 ? 3.480 -15.434 17.138 1.00 96.62 208 ILE A O 1
ATOM 1715 N N . PRO A 1 209 ? 3.113 -13.277 17.709 1.00 96.44 209 PRO A N 1
ATOM 1716 C CA . PRO A 1 209 ? 2.399 -13.582 18.944 1.00 96.44 209 PRO A CA 1
ATOM 1717 C C . PRO A 1 209 ? 1.077 -14.302 18.664 1.00 96.44 209 PRO A C 1
ATOM 1719 O O . PRO A 1 209 ? 0.338 -13.907 17.758 1.00 96.44 209 PRO A O 1
ATOM 1722 N N . ASP A 1 210 ? 0.761 -15.333 19.446 1.00 95.31 210 ASP A N 1
ATOM 1723 C CA . ASP A 1 210 ? -0.441 -16.152 19.246 1.00 95.31 210 ASP A CA 1
ATOM 1724 C C . ASP A 1 210 ? -1.722 -15.309 19.356 1.00 95.31 210 ASP A C 1
ATOM 1726 O O . ASP A 1 210 ? -2.692 -15.527 18.631 1.00 95.31 210 ASP A O 1
ATOM 1730 N N . GLU A 1 211 ? -1.715 -14.296 20.223 1.00 95.81 211 GLU A N 1
ATOM 1731 C CA . GLU A 1 211 ? -2.817 -13.359 20.416 1.00 95.81 211 GLU A CA 1
ATOM 1732 C C . GLU A 1 211 ? -3.085 -12.454 19.202 1.00 95.81 211 GLU A C 1
ATOM 1734 O O . GLU A 1 211 ? -4.181 -11.911 19.075 1.00 95.81 211 GLU A O 1
ATOM 1739 N N . TRP A 1 212 ? -2.137 -12.311 18.270 1.00 96.88 212 TRP A N 1
ATOM 1740 C CA . TRP A 1 212 ? -2.363 -11.541 17.041 1.00 96.88 212 TRP A CA 1
ATOM 1741 C C . TRP A 1 212 ? -3.143 -12.324 15.985 1.00 96.88 212 TRP A C 1
ATOM 1743 O O . TRP A 1 212 ? -3.694 -11.719 15.061 1.00 96.88 212 TRP A O 1
ATOM 1753 N N . ILE A 1 213 ? -3.186 -13.652 16.092 1.00 95.94 213 ILE A N 1
ATOM 1754 C CA . ILE A 1 213 ? -3.712 -14.532 15.051 1.00 95.94 213 ILE A CA 1
ATOM 1755 C C . ILE A 1 213 ? -5.217 -14.724 15.248 1.00 95.94 213 ILE A C 1
ATOM 1757 O O . ILE A 1 213 ? -5.671 -15.169 16.302 1.00 95.94 213 ILE A O 1
ATOM 1761 N N . HIS A 1 214 ? -6.005 -14.434 14.206 1.00 96.25 214 HIS A N 1
ATOM 1762 C CA . HIS A 1 214 ? -7.426 -14.794 14.207 1.00 96.25 214 HIS A CA 1
ATOM 1763 C C . HIS A 1 214 ? -7.535 -16.308 14.060 1.00 96.25 214 HIS A C 1
ATOM 1765 O O . HIS A 1 214 ? -6.966 -16.876 13.126 1.00 96.25 214 HIS A O 1
ATOM 1771 N N . THR A 1 215 ? -8.239 -16.957 14.985 1.00 96.12 215 THR A N 1
ATOM 1772 C CA . THR A 1 215 ? -8.354 -18.422 15.047 1.00 96.12 215 THR A CA 1
ATOM 1773 C C . THR A 1 215 ? -9.804 -18.863 14.959 1.00 96.12 215 THR A C 1
ATOM 1775 O O . THR A 1 215 ? -10.717 -18.139 15.362 1.00 96.12 215 THR A O 1
ATOM 1778 N N . LYS A 1 216 ? -10.032 -20.084 14.462 1.00 95.50 216 LYS A N 1
ATOM 1779 C CA . LYS A 1 216 ? -11.386 -20.620 14.284 1.00 95.50 216 LYS A CA 1
ATOM 1780 C C . LYS A 1 216 ? -12.177 -20.646 15.593 1.00 95.50 216 LYS A C 1
ATOM 1782 O O . LYS A 1 216 ? -13.346 -20.275 15.589 1.00 95.50 216 LYS A O 1
ATOM 1787 N N . ASP A 1 217 ? -11.526 -21.009 16.693 1.00 94.81 217 ASP A N 1
ATOM 1788 C CA . ASP A 1 217 ? -12.175 -21.137 18.000 1.00 94.81 217 ASP A CA 1
ATOM 1789 C C . ASP A 1 217 ? -12.583 -19.783 18.596 1.00 94.81 217 ASP A C 1
ATOM 1791 O O . ASP A 1 217 ? -13.619 -19.691 19.249 1.00 94.81 217 ASP A O 1
ATOM 1795 N N . LYS A 1 218 ? -11.799 -18.721 18.358 1.00 93.38 218 LYS A N 1
ATOM 1796 C CA . LYS A 1 218 ? -12.078 -17.378 18.895 1.00 93.38 218 LYS A CA 1
ATOM 1797 C C . LYS A 1 218 ? -12.923 -16.515 17.959 1.00 93.38 218 LYS A C 1
ATOM 1799 O O . LYS A 1 218 ? -13.783 -15.771 18.416 1.00 93.38 218 LYS A O 1
ATOM 1804 N N . ASN A 1 219 ? -12.658 -16.582 16.656 1.00 94.50 219 ASN A N 1
ATOM 1805 C CA . ASN A 1 219 ? -13.158 -15.622 15.668 1.00 94.50 219 ASN A CA 1
ATOM 1806 C C . ASN A 1 219 ? -14.025 -16.270 14.575 1.00 94.50 219 ASN A C 1
ATOM 1808 O O . ASN A 1 219 ? -14.578 -15.561 13.738 1.00 94.50 219 ASN A O 1
ATOM 1812 N N . GLY A 1 220 ? -14.139 -17.602 14.550 1.00 95.00 220 GLY A N 1
ATOM 1813 C CA . GLY A 1 220 ? -14.901 -18.348 13.541 1.00 95.00 220 GLY A CA 1
ATOM 1814 C C . GLY A 1 220 ? -14.147 -18.625 12.234 1.00 95.00 220 GLY A C 1
ATOM 1815 O O . GLY A 1 220 ? -14.671 -19.325 11.370 1.00 95.00 220 GLY A O 1
ATOM 1816 N N . PHE A 1 221 ? -12.917 -18.127 12.085 1.00 95.69 221 PHE A N 1
ATOM 1817 C CA . PHE A 1 221 ? -12.040 -18.381 10.938 1.00 95.69 221 PHE A CA 1
ATOM 1818 C C . PHE A 1 221 ? -10.569 -18.337 11.366 1.00 95.69 221 PHE A C 1
ATOM 1820 O O . PHE A 1 221 ? -10.232 -17.703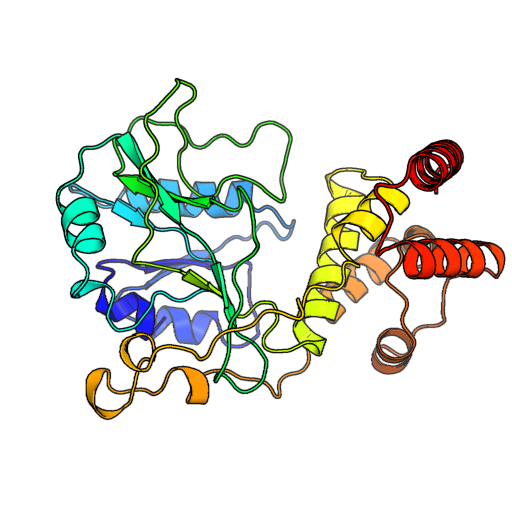 12.363 1.00 95.69 221 PHE A O 1
ATOM 1827 N N . ASN A 1 222 ? -9.690 -18.993 10.611 1.00 94.94 222 ASN A N 1
ATOM 1828 C CA . ASN A 1 222 ? -8.245 -18.859 10.782 1.00 94.94 222 ASN A CA 1
ATOM 1829 C C . ASN A 1 222 ? -7.707 -17.889 9.727 1.00 94.94 222 ASN A C 1
ATOM 1831 O O . ASN A 1 222 ? -7.937 -18.112 8.546 1.00 94.94 222 ASN A O 1
ATOM 1835 N N . LEU A 1 223 ? -6.999 -16.828 10.133 1.00 94.25 223 LEU A N 1
ATOM 1836 C CA . LEU A 1 223 ? -6.503 -15.812 9.194 1.00 94.25 223 LEU A CA 1
ATOM 1837 C C . LEU A 1 223 ? -5.648 -16.410 8.070 1.00 94.25 223 LEU A C 1
ATOM 1839 O O . LEU A 1 223 ? -5.808 -16.019 6.921 1.00 94.25 223 LEU A O 1
ATOM 1843 N N . PHE A 1 224 ? -4.743 -17.332 8.396 1.00 92.94 224 PHE A N 1
ATOM 1844 C CA . PHE A 1 224 ? -3.784 -17.865 7.428 1.00 92.94 224 PHE A CA 1
ATOM 1845 C C . PHE A 1 224 ? -4.385 -18.928 6.509 1.00 92.94 224 PHE A C 1
ATOM 1847 O O . PHE A 1 224 ? -3.887 -19.098 5.403 1.00 92.94 224 PHE A O 1
ATOM 1854 N N . ASP A 1 225 ? -5.475 -19.581 6.921 1.00 92.06 225 ASP A N 1
ATOM 1855 C CA . ASP A 1 225 ? -6.220 -20.504 6.054 1.00 92.06 225 ASP A CA 1
ATOM 1856 C C . ASP A 1 225 ? -7.025 -19.754 4.970 1.00 92.06 225 ASP A C 1
ATOM 1858 O O . ASP A 1 225 ? -7.477 -20.360 4.003 1.00 92.06 225 ASP A O 1
ATOM 1862 N N . GLU A 1 226 ? -7.219 -18.442 5.136 1.00 89.62 226 GLU A N 1
ATOM 1863 C CA . GLU A 1 226 ? -7.985 -17.573 4.230 1.00 89.62 226 GLU A CA 1
ATOM 1864 C C . GLU A 1 226 ? -7.095 -16.824 3.226 1.00 89.62 226 GLU A C 1
ATOM 1866 O O . GLU A 1 226 ? -7.609 -16.113 2.363 1.00 89.62 226 GLU A O 1
ATOM 1871 N N . VAL A 1 227 ? -5.767 -16.930 3.347 1.00 87.12 227 VAL A N 1
ATOM 1872 C CA . VAL A 1 227 ? -4.832 -16.297 2.410 1.00 87.12 227 VAL A CA 1
ATOM 1873 C C . VAL A 1 227 ? -4.666 -17.204 1.196 1.00 87.12 227 VAL A C 1
ATOM 1875 O O . VAL A 1 227 ? -4.148 -18.313 1.322 1.00 87.12 227 VAL A O 1
ATOM 1878 N N . ASP A 1 228 ? -5.065 -16.725 0.018 1.00 78.75 228 ASP A N 1
ATOM 1879 C CA . ASP A 1 228 ? -4.763 -17.416 -1.235 1.00 78.75 228 ASP A CA 1
ATOM 1880 C C . ASP A 1 228 ? -3.310 -17.149 -1.645 1.00 78.75 228 ASP A C 1
ATOM 1882 O O . ASP A 1 228 ? -2.918 -16.022 -1.957 1.00 78.75 228 ASP A O 1
ATOM 1886 N N . ASP A 1 229 ? -2.486 -18.195 -1.613 1.00 72.75 229 ASP A N 1
ATOM 1887 C CA . ASP A 1 229 ? -1.094 -18.161 -2.050 1.00 72.75 229 ASP A CA 1
ATOM 1888 C C . ASP A 1 229 ? -0.855 -18.859 -3.402 1.00 72.75 229 ASP A C 1
ATOM 1890 O O . ASP A 1 229 ? 0.289 -18.920 -3.867 1.00 72.75 229 ASP A O 1
ATOM 1894 N N . LYS A 1 230 ? -1.915 -19.360 -4.049 1.00 69.62 230 LYS A N 1
ATOM 1895 C CA . LYS A 1 230 ? -1.856 -20.211 -5.249 1.00 69.62 230 LYS A CA 1
ATOM 1896 C C . LYS A 1 230 ? -2.259 -19.487 -6.521 1.00 69.62 230 LYS A C 1
ATOM 1898 O O . LYS A 1 230 ? -1.853 -19.916 -7.605 1.00 69.62 230 LYS A O 1
ATOM 1903 N N . GLU A 1 231 ? -3.049 -18.427 -6.415 1.00 70.25 231 GLU A N 1
ATOM 1904 C CA . GLU A 1 231 ? -3.449 -17.644 -7.578 1.00 70.25 231 GLU A CA 1
ATOM 1905 C C . GLU A 1 231 ? -2.259 -16.967 -8.271 1.00 70.25 231 GLU A C 1
ATOM 1907 O O . GLU A 1 231 ? -1.276 -16.548 -7.651 1.00 70.25 231 GLU A O 1
ATOM 1912 N N . GLN A 1 232 ? -2.348 -16.871 -9.600 1.00 75.44 232 GLN A N 1
ATOM 1913 C CA . GLN A 1 232 ? -1.379 -16.126 -10.398 1.00 75.44 232 GLN A CA 1
ATOM 1914 C C . GLN A 1 232 ? -1.571 -14.624 -10.164 1.00 75.44 232 GLN A C 1
ATOM 1916 O O . GLN A 1 232 ? -2.709 -14.157 -10.134 1.00 75.44 232 GLN A O 1
ATOM 1921 N N . PRO A 1 233 ? -0.485 -13.841 -10.071 1.00 80.69 233 PRO A N 1
ATOM 1922 C CA . PRO A 1 233 ? -0.604 -12.409 -9.852 1.00 80.69 233 PRO A CA 1
ATOM 1923 C C . PRO A 1 233 ? -1.280 -11.718 -11.038 1.00 80.69 233 PRO A C 1
ATOM 1925 O O . PRO A 1 233 ? -0.730 -11.684 -12.141 1.00 80.69 233 PRO A O 1
ATOM 1928 N N . PHE A 1 234 ? -2.434 -11.088 -10.809 1.00 84.75 234 PHE A N 1
ATOM 1929 C CA . PHE A 1 234 ? -3.142 -10.345 -11.860 1.00 84.75 234 PHE A CA 1
ATOM 1930 C C . PHE A 1 234 ? -2.421 -9.054 -12.272 1.00 84.75 234 PHE A C 1
ATOM 1932 O O . PHE A 1 234 ? -2.667 -8.539 -13.359 1.00 84.75 234 PHE A O 1
ATOM 1939 N N . PHE A 1 235 ? -1.521 -8.519 -11.436 1.00 89.31 235 PHE A N 1
ATOM 1940 C CA . PHE A 1 235 ? -0.813 -7.260 -11.711 1.00 89.31 235 PHE A CA 1
ATOM 1941 C C . PHE A 1 235 ? -0.027 -7.287 -13.028 1.00 89.31 235 PHE A C 1
ATOM 1943 O O . PHE A 1 235 ? 0.139 -6.253 -13.672 1.00 89.31 235 PHE A O 1
ATOM 1950 N N . ASP A 1 236 ? 0.411 -8.468 -13.462 1.00 90.94 236 ASP A N 1
ATOM 1951 C CA . ASP A 1 236 ? 1.090 -8.638 -14.745 1.00 90.94 236 ASP A CA 1
ATOM 1952 C C . ASP A 1 236 ? 0.171 -8.441 -15.949 1.00 90.94 236 ASP A C 1
ATOM 1954 O O . ASP A 1 236 ? 0.642 -8.003 -16.999 1.00 90.94 236 ASP A O 1
ATOM 1958 N N . ASN A 1 237 ? -1.130 -8.690 -15.795 1.00 88.94 237 ASN A N 1
ATOM 1959 C CA . ASN A 1 237 ? -2.110 -8.389 -16.834 1.00 88.94 237 ASN A CA 1
ATOM 1960 C C . ASN A 1 237 ? -2.230 -6.872 -17.021 1.00 88.94 237 ASN A C 1
ATOM 1962 O O . ASN A 1 237 ? -2.192 -6.395 -18.148 1.00 88.94 237 ASN A O 1
ATOM 1966 N N . TYR A 1 238 ? -2.220 -6.090 -15.938 1.00 89.19 238 TYR A N 1
ATOM 1967 C CA . TYR A 1 238 ? -2.188 -4.630 -16.064 1.00 89.19 238 TYR A CA 1
ATOM 1968 C C . TYR A 1 238 ? -0.900 -4.133 -16.728 1.00 89.19 238 TYR A C 1
ATOM 1970 O O . TYR A 1 238 ? -0.922 -3.178 -17.498 1.00 89.19 238 TYR A O 1
ATOM 1978 N N . VAL A 1 239 ? 0.237 -4.789 -16.479 1.00 93.62 239 VAL A N 1
ATOM 1979 C CA . VAL A 1 239 ? 1.493 -4.476 -17.180 1.00 93.62 239 VAL A CA 1
ATOM 1980 C C . VAL A 1 239 ? 1.381 -4.772 -18.680 1.00 93.62 239 VAL A C 1
ATOM 1982 O O . VAL A 1 239 ? 1.888 -3.990 -19.487 1.00 93.62 239 VAL A O 1
ATOM 1985 N N . LEU A 1 240 ? 0.702 -5.857 -19.069 1.00 92.69 240 LEU A N 1
ATOM 1986 C CA . LEU A 1 240 ? 0.393 -6.125 -20.476 1.00 92.69 240 LEU A CA 1
ATOM 1987 C C . LEU A 1 240 ? -0.440 -5.009 -21.095 1.00 92.69 240 LEU A C 1
ATOM 1989 O O . LEU A 1 240 ? -0.139 -4.611 -22.215 1.00 92.69 240 LEU A O 1
ATOM 1993 N N . ASP A 1 241 ? -1.426 -4.475 -20.379 1.00 91.69 241 ASP A N 1
ATOM 1994 C CA . ASP A 1 241 ? -2.253 -3.379 -20.885 1.00 91.69 241 ASP A CA 1
ATOM 1995 C C . ASP A 1 241 ? -1.403 -2.141 -21.203 1.00 91.69 241 ASP A C 1
ATOM 1997 O O . ASP A 1 241 ? -1.498 -1.604 -22.307 1.00 91.69 241 ASP A O 1
ATOM 2001 N N . PHE A 1 242 ? -0.471 -1.760 -20.318 1.00 94.00 242 PHE A N 1
ATOM 2002 C CA . PHE A 1 242 ? 0.495 -0.687 -20.602 1.00 94.00 242 PHE A CA 1
ATOM 2003 C C . PHE A 1 242 ? 1.346 -0.976 -21.847 1.00 94.00 242 PHE A C 1
ATOM 2005 O O . PHE A 1 242 ? 1.569 -0.089 -22.677 1.00 94.00 242 PHE A O 1
ATOM 2012 N N . ILE A 1 243 ? 1.845 -2.208 -21.983 1.00 95.56 243 ILE A N 1
ATOM 2013 C CA . ILE A 1 243 ? 2.669 -2.621 -23.127 1.00 95.56 243 ILE A CA 1
ATOM 2014 C C . ILE A 1 243 ? 1.858 -2.581 -24.428 1.00 95.56 243 ILE A C 1
ATOM 2016 O O . ILE A 1 243 ? 2.370 -2.104 -25.441 1.00 95.56 243 ILE A O 1
ATOM 2020 N N . ASN A 1 244 ? 0.613 -3.050 -24.402 1.00 94.81 244 ASN A N 1
ATOM 2021 C CA . ASN A 1 244 ? -0.287 -3.067 -25.551 1.00 94.81 244 ASN A CA 1
ATOM 2022 C C . ASN A 1 244 ? -0.690 -1.648 -25.972 1.00 94.81 244 ASN A C 1
ATOM 2024 O O . ASN A 1 244 ? -0.752 -1.359 -27.164 1.00 94.81 244 ASN A O 1
ATOM 2028 N N . GLU A 1 245 ? -0.923 -0.759 -25.005 1.00 94.75 245 GLU A N 1
ATOM 2029 C CA . GLU A 1 245 ? -1.322 0.628 -25.251 1.00 94.75 245 GLU A CA 1
ATOM 2030 C C . GLU A 1 245 ? -0.162 1.478 -25.798 1.00 94.75 245 GLU A C 1
ATOM 2032 O O . GLU A 1 245 ? -0.339 2.246 -26.743 1.00 94.75 245 GLU A O 1
ATOM 2037 N N . LYS A 1 246 ? 1.035 1.367 -25.204 1.00 95.88 246 LYS A N 1
ATOM 2038 C CA . LYS A 1 246 ? 2.135 2.333 -25.413 1.00 95.88 246 LYS A CA 1
ATOM 2039 C C . LYS A 1 246 ? 3.407 1.738 -26.018 1.00 95.88 246 LYS A C 1
ATOM 2041 O O . LYS A 1 246 ? 4.333 2.484 -26.344 1.00 95.88 246 LYS A O 1
ATOM 2046 N N . GLY A 1 247 ? 3.456 0.421 -26.188 1.00 96.69 247 GLY A N 1
ATOM 2047 C CA . GLY A 1 247 ? 4.585 -0.308 -26.757 1.00 96.69 247 GLY A CA 1
ATOM 2048 C C . GLY A 1 247 ? 5.670 -0.654 -25.735 1.00 96.69 247 GLY A C 1
ATOM 2049 O O . GLY A 1 247 ? 6.044 0.143 -24.877 1.00 96.69 247 GLY A O 1
ATOM 2050 N N . ILE A 1 248 ? 6.238 -1.855 -25.867 1.00 96.75 248 ILE A N 1
ATOM 2051 C CA . ILE A 1 248 ? 7.230 -2.394 -24.924 1.00 96.75 248 ILE A CA 1
ATOM 2052 C C . ILE A 1 248 ? 8.534 -1.580 -24.860 1.00 96.75 248 ILE A C 1
ATOM 2054 O O . ILE A 1 248 ? 9.117 -1.420 -23.789 1.00 96.75 248 ILE A O 1
ATOM 2058 N N . GLU A 1 249 ? 8.973 -1.022 -25.991 1.00 96.38 249 GLU A N 1
ATOM 2059 C CA . GLU A 1 249 ? 10.236 -0.277 -26.101 1.00 96.38 249 GLU A CA 1
ATOM 2060 C C . GLU A 1 249 ? 10.252 0.970 -25.207 1.00 96.38 249 GLU A C 1
ATOM 2062 O O . GLU A 1 249 ? 11.294 1.332 -24.656 1.00 96.38 249 GLU A O 1
ATOM 2067 N N . ARG A 1 250 ? 9.080 1.581 -24.975 1.00 95.69 250 ARG A N 1
ATOM 2068 C CA . ARG A 1 250 ? 8.911 2.703 -24.041 1.00 95.69 250 ARG A CA 1
ATOM 2069 C C . ARG A 1 250 ? 9.405 2.353 -22.637 1.00 95.69 250 ARG A C 1
ATOM 2071 O O . ARG A 1 250 ? 9.977 3.199 -21.956 1.00 95.69 250 ARG A O 1
ATOM 2078 N N . TYR A 1 251 ? 9.191 1.109 -22.222 1.00 97.06 251 TYR A N 1
ATOM 2079 C CA . TYR A 1 251 ? 9.441 0.631 -20.867 1.00 97.06 251 TYR A CA 1
ATOM 2080 C C . TYR A 1 251 ? 10.757 -0.139 -20.733 1.00 97.06 251 TYR A C 1
ATOM 2082 O O . TYR A 1 251 ? 11.089 -0.595 -19.638 1.00 97.06 251 TYR A O 1
ATOM 2090 N N . ALA A 1 252 ? 11.543 -0.271 -21.807 1.00 96.69 252 ALA A N 1
ATOM 2091 C CA . ALA A 1 252 ? 12.769 -1.072 -21.817 1.00 96.69 252 ALA A CA 1
ATOM 2092 C C . ALA A 1 252 ? 13.746 -0.700 -20.682 1.00 96.69 252 ALA A C 1
ATOM 2094 O O . ALA A 1 252 ? 14.433 -1.563 -20.138 1.00 96.69 252 ALA A O 1
ATOM 2095 N N . HIS A 1 253 ? 13.771 0.574 -20.284 1.00 96.62 253 HIS A N 1
ATOM 2096 C CA . HIS A 1 253 ? 14.658 1.104 -19.246 1.00 96.62 253 HIS A CA 1
ATOM 2097 C C . HIS A 1 253 ? 14.197 0.791 -17.810 1.00 96.62 253 HIS A C 1
ATOM 2099 O O . HIS A 1 253 ? 15.025 0.828 -16.895 1.00 96.62 253 HIS A O 1
ATOM 2105 N N . LEU A 1 254 ? 12.933 0.403 -17.594 1.00 97.25 254 LEU A N 1
ATOM 2106 C CA . LEU A 1 254 ? 12.452 -0.050 -16.286 1.00 97.25 254 LEU A CA 1
ATOM 2107 C C . LEU A 1 254 ? 13.163 -1.342 -15.873 1.00 97.25 254 LEU A C 1
ATOM 2109 O O . LEU A 1 254 ? 13.302 -2.275 -16.661 1.00 97.25 254 LEU A O 1
ATOM 2113 N N . ASN A 1 255 ? 13.618 -1.422 -14.624 1.00 96.06 255 ASN A N 1
ATOM 2114 C CA . ASN A 1 255 ? 14.343 -2.588 -14.117 1.00 96.06 255 ASN A CA 1
ATOM 2115 C C . ASN A 1 255 ? 13.366 -3.650 -13.588 1.00 96.06 255 ASN A C 1
ATOM 2117 O O . ASN A 1 255 ? 13.287 -3.896 -12.389 1.00 96.06 255 ASN A O 1
ATOM 2121 N N . VAL A 1 256 ? 12.587 -4.230 -14.502 1.00 95.69 256 VAL A N 1
ATOM 2122 C CA . VAL A 1 256 ? 11.435 -5.103 -14.193 1.00 95.69 256 VAL A CA 1
ATOM 2123 C C . VAL A 1 256 ? 11.398 -6.410 -14.994 1.00 95.69 256 VAL A C 1
ATOM 2125 O O . VAL A 1 256 ? 10.512 -7.242 -14.807 1.00 95.69 256 VAL A O 1
ATOM 2128 N N . TRP A 1 257 ? 12.347 -6.580 -15.915 1.00 95.62 257 TRP A N 1
ATOM 2129 C CA . TRP A 1 257 ? 12.346 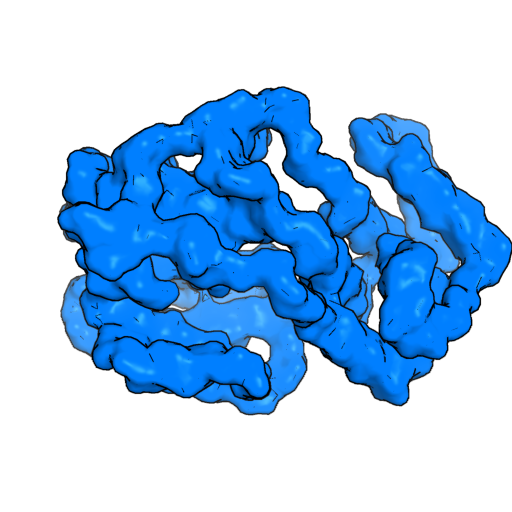-7.623 -16.942 1.00 95.62 257 TRP A CA 1
ATOM 2130 C C . TRP A 1 257 ? 13.093 -8.884 -16.483 1.00 95.62 257 TRP A C 1
ATOM 2132 O O . TRP A 1 257 ? 14.142 -9.243 -17.036 1.00 95.62 257 TRP A O 1
ATOM 2142 N N . ASP A 1 258 ? 12.618 -9.543 -15.430 1.00 91.25 258 ASP A N 1
ATOM 2143 C CA . ASP A 1 258 ? 13.164 -10.840 -15.027 1.00 91.25 258 ASP A CA 1
ATOM 2144 C C . ASP A 1 258 ? 12.740 -11.963 -15.995 1.00 91.25 258 ASP A C 1
ATOM 2146 O O . ASP A 1 258 ? 11.813 -11.829 -16.797 1.00 91.25 258 ASP A O 1
ATOM 2150 N N . LYS A 1 259 ? 13.481 -13.076 -15.964 1.00 91.88 259 LYS A N 1
ATOM 2151 C CA . LYS A 1 259 ? 13.286 -14.180 -16.914 1.00 91.88 259 LYS A CA 1
ATOM 2152 C C . LYS A 1 259 ? 11.933 -14.867 -16.745 1.00 91.88 259 LYS A C 1
ATOM 2154 O O . LYS A 1 259 ? 11.359 -15.283 -17.749 1.00 91.88 259 LYS A O 1
ATOM 2159 N N . GLU A 1 260 ? 11.448 -14.995 -15.513 1.00 90.31 260 GLU A N 1
ATOM 2160 C CA . GLU A 1 260 ? 10.200 -15.701 -15.230 1.00 90.31 260 GLU A CA 1
ATOM 2161 C C . GLU A 1 260 ? 9.001 -14.891 -15.718 1.00 90.31 260 GLU A C 1
ATOM 2163 O O . GLU A 1 260 ? 8.127 -15.445 -16.377 1.00 90.31 260 GLU A O 1
ATOM 2168 N N . PHE A 1 261 ? 9.005 -13.574 -15.509 1.00 91.56 261 PHE A N 1
ATOM 2169 C CA . PHE A 1 261 ? 8.009 -12.659 -16.064 1.00 91.56 261 PHE A CA 1
ATOM 2170 C C . PHE A 1 261 ? 7.950 -12.710 -17.594 1.00 91.56 261 PHE A C 1
ATOM 2172 O O . PHE A 1 261 ? 6.884 -12.936 -18.170 1.00 91.56 261 PHE A O 1
ATOM 2179 N N . LEU A 1 262 ? 9.103 -12.564 -18.258 1.00 94.00 262 LEU A N 1
ATOM 2180 C CA . LEU A 1 262 ? 9.187 -12.609 -19.722 1.00 94.00 262 LEU A CA 1
ATOM 2181 C C . LEU A 1 262 ? 8.673 -13.942 -20.279 1.00 94.00 262 LEU A C 1
ATOM 2183 O O . LEU A 1 262 ? 7.939 -13.964 -21.265 1.00 94.00 262 LEU A O 1
ATOM 2187 N N . LYS A 1 263 ? 9.035 -15.054 -19.630 1.00 92.62 263 LYS A N 1
ATOM 2188 C CA . LYS A 1 263 ? 8.586 -16.396 -20.006 1.00 92.62 263 LYS A CA 1
ATOM 2189 C C . LYS A 1 263 ? 7.085 -16.578 -19.777 1.00 92.62 263 LYS A C 1
ATOM 2191 O O . LYS A 1 263 ? 6.414 -17.090 -20.667 1.00 92.62 263 LYS A O 1
ATOM 2196 N N . ARG A 1 264 ? 6.564 -16.159 -18.618 1.00 89.00 264 ARG A N 1
ATOM 2197 C CA . ARG A 1 264 ? 5.147 -16.290 -18.240 1.00 89.00 264 ARG A CA 1
ATOM 2198 C C . ARG A 1 264 ? 4.233 -15.583 -19.234 1.00 89.00 264 ARG A C 1
ATOM 2200 O O . ARG A 1 264 ? 3.227 -16.155 -19.632 1.00 89.00 264 ARG A O 1
ATOM 2207 N N . LEU A 1 265 ? 4.604 -14.377 -19.654 1.00 90.00 265 LEU A N 1
ATOM 2208 C CA . LEU A 1 265 ? 3.810 -13.597 -20.603 1.00 90.00 265 LEU A CA 1
ATOM 2209 C C . LEU A 1 265 ? 4.177 -13.844 -22.072 1.00 90.00 265 LEU A C 1
ATOM 2211 O O . LEU A 1 265 ? 3.575 -13.248 -22.960 1.00 90.00 265 LEU A O 1
ATOM 2215 N N . ASN A 1 266 ? 5.160 -14.710 -22.339 1.00 92.81 266 ASN A N 1
ATOM 2216 C CA . ASN A 1 266 ? 5.682 -14.982 -23.678 1.00 92.81 266 ASN A CA 1
ATOM 2217 C C . ASN A 1 266 ? 6.109 -13.703 -24.432 1.00 92.81 266 ASN A C 1
ATOM 2219 O O . ASN A 1 266 ? 5.801 -13.508 -25.609 1.00 92.81 266 ASN A O 1
ATOM 2223 N N . ILE A 1 267 ? 6.828 -12.817 -23.740 1.00 93.75 267 ILE A N 1
ATOM 2224 C CA . ILE A 1 267 ? 7.292 -11.534 -24.272 1.00 93.75 267 ILE A CA 1
ATOM 2225 C C . ILE A 1 267 ? 8.797 -11.594 -24.534 1.00 93.75 267 ILE A C 1
ATOM 2227 O O . ILE A 1 267 ? 9.581 -12.111 -23.733 1.00 93.75 267 ILE A O 1
ATOM 2231 N N . LYS A 1 268 ? 9.232 -11.011 -25.654 1.00 95.19 268 LYS A N 1
ATOM 2232 C CA . LYS A 1 268 ? 10.655 -10.825 -25.945 1.00 95.19 268 LYS A CA 1
ATOM 2233 C C . LYS A 1 268 ? 11.241 -9.735 -25.046 1.00 95.19 268 LYS A C 1
ATOM 2235 O O . LYS A 1 268 ? 10.688 -8.648 -24.953 1.00 95.19 268 LYS A O 1
ATOM 2240 N N . ASP A 1 269 ? 12.399 -10.007 -24.448 1.00 97.00 269 ASP A N 1
ATOM 2241 C CA . ASP A 1 269 ? 13.141 -9.026 -23.648 1.00 97.00 269 ASP A CA 1
ATOM 2242 C C . ASP A 1 269 ? 13.419 -7.744 -24.467 1.00 97.00 269 ASP A C 1
ATOM 2244 O O . ASP A 1 269 ? 14.155 -7.829 -25.460 1.00 97.00 269 ASP A O 1
ATOM 2248 N N . PRO A 1 270 ? 12.872 -6.576 -24.074 1.00 96.88 270 PRO A N 1
ATOM 2249 C CA . PRO A 1 270 ? 13.042 -5.325 -24.819 1.00 96.88 270 PRO A CA 1
ATOM 2250 C C . PRO A 1 270 ? 14.415 -4.684 -24.584 1.00 96.88 270 PRO A C 1
ATOM 2252 O O . PRO A 1 270 ? 14.790 -3.710 -25.230 1.00 96.88 270 PRO A O 1
ATOM 2255 N N . ARG A 1 271 ? 15.201 -5.193 -23.630 1.00 97.25 271 ARG A N 1
ATOM 2256 C CA . ARG A 1 271 ? 16.458 -4.552 -23.250 1.00 97.25 271 ARG A CA 1
ATOM 2257 C C . ARG A 1 271 ? 17.562 -4.850 -24.251 1.00 97.25 271 ARG A C 1
ATOM 2259 O O . ARG A 1 271 ? 17.914 -6.007 -24.508 1.00 97.25 271 ARG A O 1
ATOM 2266 N N . THR A 1 272 ? 18.233 -3.790 -24.683 1.00 96.69 272 THR A N 1
ATOM 2267 C CA . THR A 1 272 ? 19.534 -3.886 -25.348 1.00 96.69 272 THR A CA 1
ATOM 2268 C C . THR A 1 272 ? 20.625 -4.324 -24.364 1.00 96.69 272 THR A C 1
ATOM 2270 O O . THR A 1 272 ? 20.449 -4.299 -23.143 1.00 96.69 272 THR A O 1
ATOM 2273 N N . PHE A 1 273 ? 21.795 -4.703 -24.884 1.00 96.62 273 PHE A N 1
ATOM 2274 C CA . PHE A 1 273 ? 22.941 -5.069 -24.046 1.00 96.62 273 PHE A CA 1
ATOM 2275 C C . PHE A 1 273 ? 23.348 -3.946 -23.073 1.00 96.62 273 PHE A C 1
ATOM 2277 O O . PHE A 1 273 ? 23.593 -4.217 -21.900 1.00 96.62 273 PHE A O 1
ATOM 2284 N N . GLY A 1 274 ? 23.340 -2.686 -23.525 1.00 95.88 274 GLY A N 1
ATOM 2285 C CA . GLY A 1 274 ? 23.661 -1.531 -22.678 1.00 95.88 274 GLY A CA 1
ATOM 2286 C C . GLY A 1 274 ? 22.687 -1.359 -21.509 1.00 95.88 274 GLY A C 1
ATOM 2287 O O . GLY A 1 274 ? 23.116 -1.174 -20.373 1.00 95.88 274 GLY A O 1
ATOM 2288 N N . ILE A 1 275 ? 21.382 -1.521 -21.757 1.00 96.38 275 ILE A N 1
ATOM 2289 C CA . ILE A 1 275 ? 20.359 -1.453 -20.702 1.00 96.38 275 ILE A CA 1
ATOM 2290 C C . ILE A 1 275 ? 20.556 -2.583 -19.683 1.00 96.38 275 ILE A C 1
ATOM 2292 O O . ILE A 1 275 ? 20.497 -2.347 -18.477 1.00 96.38 275 ILE A O 1
ATOM 2296 N N . LYS A 1 276 ? 20.874 -3.801 -20.145 1.00 96.81 276 LYS A N 1
ATOM 2297 C CA . LYS A 1 276 ? 21.163 -4.942 -19.259 1.00 96.81 276 LYS A CA 1
ATOM 2298 C C . LYS A 1 276 ? 22.365 -4.688 -18.351 1.00 96.81 276 LYS A C 1
ATOM 2300 O O . LYS A 1 276 ? 22.317 -5.076 -17.186 1.00 96.81 276 LYS A O 1
ATOM 2305 N N . LEU A 1 277 ? 23.412 -4.023 -18.845 1.00 96.75 277 LEU A N 1
ATOM 2306 C CA . LEU A 1 277 ? 24.561 -3.637 -18.018 1.00 96.75 277 LEU A CA 1
ATOM 2307 C C . LEU A 1 277 ? 24.172 -2.632 -16.930 1.00 96.75 277 LEU A C 1
ATOM 2309 O O . LEU A 1 277 ? 24.620 -2.765 -15.792 1.00 96.75 277 LEU A O 1
ATOM 2313 N N . ILE A 1 278 ? 23.310 -1.665 -17.248 1.00 96.31 278 ILE A N 1
ATOM 2314 C CA . ILE A 1 278 ? 22.833 -0.690 -16.261 1.00 96.31 278 ILE A CA 1
ATOM 2315 C C . ILE A 1 278 ? 21.943 -1.371 -15.216 1.00 96.31 278 ILE A C 1
ATOM 2317 O O . ILE A 1 278 ? 22.140 -1.160 -14.023 1.00 96.31 278 ILE A O 1
ATOM 2321 N N . HIS A 1 279 ? 21.023 -2.253 -15.617 1.00 96.19 279 HIS A N 1
ATOM 2322 C CA . HIS A 1 279 ? 20.224 -3.043 -14.667 1.00 96.19 279 HIS A CA 1
ATOM 2323 C C . HIS A 1 279 ? 21.094 -3.943 -13.790 1.00 96.19 279 HIS A C 1
ATOM 2325 O O . HIS A 1 279 ? 20.873 -4.024 -12.583 1.00 96.19 279 HIS A O 1
ATOM 2331 N N . PHE A 1 280 ? 22.125 -4.570 -14.361 1.00 95.75 280 PHE A N 1
ATOM 2332 C CA . PHE A 1 280 ? 23.103 -5.335 -13.590 1.00 95.75 280 PHE A CA 1
ATOM 2333 C C . PHE A 1 280 ? 23.805 -4.458 -12.547 1.00 95.75 280 PHE A C 1
ATOM 2335 O O . PHE A 1 280 ? 23.875 -4.842 -11.381 1.00 95.75 280 PHE A O 1
ATOM 2342 N N . TYR A 1 281 ? 24.266 -3.266 -12.939 1.00 96.12 281 TYR A N 1
ATOM 2343 C CA . TYR A 1 281 ? 24.842 -2.284 -12.022 1.00 96.12 281 TYR A CA 1
ATOM 2344 C C . TYR A 1 281 ? 23.867 -1.911 -10.897 1.00 96.12 281 TYR A C 1
ATOM 2346 O O . TYR A 1 281 ? 24.239 -1.978 -9.724 1.00 96.12 281 TYR A O 1
ATOM 2354 N N . LEU A 1 282 ? 22.619 -1.566 -11.227 1.00 95.50 282 LEU A N 1
ATOM 2355 C CA . LEU A 1 282 ? 21.601 -1.177 -10.248 1.00 95.50 282 LEU A CA 1
ATOM 2356 C C . LEU A 1 282 ? 21.356 -2.300 -9.237 1.00 95.50 282 LEU A C 1
ATOM 2358 O O . LEU A 1 282 ? 21.470 -2.068 -8.035 1.00 95.50 282 LEU A O 1
ATOM 2362 N N . ASN A 1 283 ? 21.140 -3.525 -9.718 1.00 93.75 283 ASN A N 1
ATOM 2363 C CA . ASN A 1 283 ? 20.895 -4.691 -8.869 1.00 93.75 283 ASN A CA 1
ATOM 2364 C C . ASN A 1 283 ? 22.094 -4.999 -7.965 1.00 93.75 283 ASN A C 1
ATOM 2366 O O . ASN A 1 283 ? 21.927 -5.257 -6.777 1.00 93.75 283 ASN A O 1
ATOM 2370 N N . LYS A 1 284 ? 23.324 -4.921 -8.490 1.00 94.06 284 LYS A N 1
ATOM 2371 C CA . LYS A 1 284 ? 24.540 -5.198 -7.706 1.00 94.06 284 LYS A CA 1
ATOM 2372 C C . LYS A 1 284 ? 24.859 -4.146 -6.655 1.00 94.06 284 LYS A C 1
ATOM 2374 O O . LYS A 1 284 ? 25.563 -4.451 -5.700 1.00 94.06 284 LYS A O 1
ATOM 2379 N N . THR A 1 285 ? 24.370 -2.927 -6.832 1.00 94.62 285 THR A N 1
ATOM 2380 C CA . THR A 1 285 ? 24.662 -1.796 -5.940 1.00 94.62 285 THR A CA 1
ATOM 2381 C C . THR A 1 285 ? 23.501 -1.454 -5.013 1.00 94.62 285 THR A C 1
ATOM 2383 O O . THR A 1 285 ? 23.572 -0.478 -4.269 1.00 94.62 285 THR A O 1
ATOM 2386 N N . GLN A 1 286 ? 22.430 -2.251 -5.038 1.00 92.12 286 GLN A N 1
ATOM 2387 C CA . GLN A 1 286 ? 21.192 -1.959 -4.329 1.00 92.12 286 GLN A CA 1
ATOM 2388 C C . GLN A 1 286 ? 21.361 -1.915 -2.807 1.00 92.12 286 GLN A C 1
ATOM 2390 O O . GLN A 1 286 ? 20.790 -1.038 -2.170 1.00 92.12 286 GLN A O 1
ATOM 2395 N N . SER A 1 287 ? 22.174 -2.792 -2.217 1.00 89.38 287 SER A N 1
ATOM 2396 C CA . SER A 1 287 ? 22.387 -2.844 -0.761 1.00 89.38 287 SER A CA 1
ATOM 2397 C C . SER A 1 287 ? 23.222 -1.681 -0.208 1.00 89.38 287 SER A C 1
ATOM 2399 O O . SER A 1 287 ? 23.205 -1.422 0.991 1.00 89.38 287 SER A O 1
ATOM 2401 N N . PHE A 1 288 ? 23.915 -0.932 -1.069 1.00 90.69 288 PHE A N 1
ATOM 2402 C CA . PHE A 1 288 ? 24.773 0.195 -0.686 1.00 90.69 288 PHE A CA 1
ATOM 2403 C C . PHE A 1 288 ? 24.548 1.425 -1.578 1.00 90.69 288 PHE A C 1
ATOM 2405 O O . PHE A 1 288 ? 25.443 2.241 -1.804 1.00 90.69 288 PHE A O 1
ATOM 2412 N N . TYR A 1 289 ? 23.312 1.602 -2.055 1.00 89.94 289 TYR A N 1
ATOM 2413 C CA . TYR A 1 289 ? 22.916 2.725 -2.912 1.00 89.94 289 TYR A CA 1
ATOM 2414 C C . TYR A 1 289 ? 23.121 4.106 -2.261 1.00 89.94 289 TYR A C 1
ATOM 2416 O O . TYR A 1 289 ? 23.193 5.125 -2.949 1.00 89.94 289 TYR A O 1
ATOM 2424 N N . SER A 1 290 ? 23.223 4.156 -0.930 1.00 89.06 290 SER A N 1
ATOM 2425 C CA . SER A 1 290 ? 23.491 5.373 -0.162 1.00 89.06 290 SER A CA 1
ATOM 2426 C C . SER A 1 290 ? 24.951 5.841 -0.247 1.00 89.06 290 SER A C 1
ATOM 2428 O O . SER A 1 290 ? 25.227 7.002 0.071 1.00 89.06 290 SER A O 1
ATOM 2430 N N . CYS A 1 291 ? 25.881 4.995 -0.710 1.00 94.69 291 CYS A N 1
ATOM 2431 C CA . CYS A 1 291 ? 27.288 5.351 -0.876 1.00 94.69 291 CYS A CA 1
ATOM 2432 C C . CYS A 1 291 ? 27.468 6.533 -1.840 1.00 94.69 291 CYS A C 1
ATOM 2434 O O . CYS A 1 291 ? 26.875 6.575 -2.917 1.00 94.69 291 CYS A O 1
ATOM 2436 N N . PHE A 1 292 ? 28.354 7.471 -1.487 1.00 95.19 292 PHE A N 1
ATOM 2437 C CA . PHE A 1 292 ? 28.575 8.707 -2.249 1.00 95.19 292 PHE A CA 1
ATOM 2438 C C . PHE A 1 292 ? 28.878 8.461 -3.735 1.00 95.19 292 PHE A C 1
ATOM 2440 O O . PHE A 1 292 ? 28.246 9.066 -4.599 1.00 95.19 292 PHE A O 1
ATOM 2447 N N . PHE A 1 293 ? 29.792 7.534 -4.041 1.00 95.50 293 PHE A N 1
ATOM 2448 C CA . PHE A 1 293 ? 30.150 7.201 -5.423 1.00 95.50 293 PHE A CA 1
ATOM 2449 C C . PHE A 1 293 ? 28.975 6.614 -6.211 1.00 95.50 293 PHE A C 1
ATOM 2451 O O . PHE A 1 293 ? 28.788 6.960 -7.374 1.00 95.50 293 PHE A O 1
ATOM 2458 N N . ILE A 1 294 ? 28.146 5.782 -5.572 1.00 95.31 294 ILE A N 1
ATOM 2459 C CA . ILE A 1 294 ? 26.944 5.219 -6.199 1.00 95.31 294 ILE A CA 1
ATOM 2460 C C . ILE A 1 294 ? 25.934 6.324 -6.489 1.00 95.31 294 ILE A C 1
ATOM 2462 O O . ILE A 1 294 ? 25.450 6.430 -7.609 1.00 95.31 294 ILE A O 1
ATOM 2466 N N . ARG A 1 295 ? 25.703 7.233 -5.537 1.00 95.38 295 ARG A N 1
ATOM 2467 C CA . ARG A 1 295 ? 24.831 8.398 -5.744 1.00 95.38 295 ARG A CA 1
ATOM 2468 C C . ARG A 1 295 ? 25.320 9.314 -6.868 1.00 95.38 295 ARG A C 1
ATOM 2470 O O . ARG A 1 295 ? 24.495 9.887 -7.578 1.00 95.38 295 ARG A O 1
ATOM 2477 N N . LEU A 1 296 ? 26.637 9.468 -7.027 1.00 95.94 296 LEU A N 1
ATOM 2478 C CA . LEU A 1 296 ? 27.223 10.246 -8.118 1.00 95.94 296 LEU A CA 1
ATOM 2479 C C . LEU A 1 296 ? 26.956 9.583 -9.475 1.00 95.94 296 LEU A C 1
ATOM 2481 O O . LEU A 1 296 ? 26.483 10.256 -10.388 1.00 95.94 296 LEU A O 1
ATOM 2485 N N . ILE A 1 297 ? 27.197 8.274 -9.588 1.00 95.69 297 ILE A N 1
ATOM 2486 C CA . ILE A 1 297 ? 26.917 7.508 -10.811 1.00 95.69 297 ILE A CA 1
ATOM 2487 C C . ILE A 1 297 ? 25.415 7.533 -11.127 1.00 95.69 297 ILE A C 1
ATOM 2489 O O . ILE A 1 297 ? 25.043 7.877 -12.245 1.00 95.69 297 ILE A O 1
ATOM 2493 N N . ASP A 1 298 ? 24.547 7.276 -10.145 1.00 95.44 298 ASP A N 1
ATOM 2494 C CA . ASP A 1 298 ? 23.089 7.347 -10.300 1.00 95.44 298 ASP A CA 1
ATOM 2495 C C . ASP A 1 298 ? 22.644 8.732 -10.810 1.00 95.44 298 ASP A C 1
ATOM 2497 O O . ASP A 1 298 ? 21.765 8.829 -11.666 1.00 95.44 298 ASP A O 1
ATOM 2501 N N . LYS A 1 299 ? 23.252 9.824 -10.320 1.00 95.06 299 LYS A N 1
ATOM 2502 C CA . LYS A 1 299 ? 22.961 11.190 -10.791 1.00 95.06 299 LYS A CA 1
ATOM 2503 C C . LYS A 1 299 ? 23.391 11.402 -12.246 1.00 95.06 299 LYS A C 1
ATOM 2505 O O . LYS A 1 299 ? 22.669 12.050 -13.004 1.00 95.06 299 LYS A O 1
ATOM 2510 N N . ILE A 1 300 ? 24.542 10.857 -12.637 1.00 94.62 300 ILE A N 1
ATOM 2511 C CA . ILE A 1 300 ? 25.021 10.913 -14.023 1.00 94.62 300 ILE A CA 1
ATOM 2512 C C . ILE A 1 300 ? 24.057 10.145 -14.933 1.00 94.62 300 ILE A C 1
ATOM 2514 O O . ILE A 1 300 ? 23.592 10.706 -15.921 1.00 94.62 300 ILE A O 1
ATOM 2518 N N . LEU A 1 301 ? 23.680 8.916 -14.563 1.00 94.25 301 LEU A N 1
ATOM 2519 C CA . LEU A 1 301 ? 22.759 8.081 -15.342 1.00 94.25 301 LEU A CA 1
ATOM 2520 C C . LEU A 1 301 ? 21.400 8.761 -15.570 1.00 94.25 301 LEU A C 1
ATOM 2522 O O . LEU A 1 301 ? 20.904 8.760 -16.693 1.00 94.25 301 LEU A O 1
ATOM 2526 N N . LYS A 1 302 ? 20.852 9.437 -14.550 1.00 92.88 302 LYS A N 1
ATOM 2527 C CA . LYS A 1 302 ? 19.605 10.216 -14.684 1.00 92.88 302 LYS A CA 1
ATOM 2528 C C . LYS A 1 302 ? 19.702 11.342 -15.717 1.00 92.88 302 LYS A C 1
ATOM 2530 O O . LYS A 1 302 ? 18.715 11.655 -16.368 1.00 92.88 302 LYS A O 1
ATOM 2535 N N . THR A 1 303 ? 20.878 11.955 -15.877 1.00 89.69 303 THR A N 1
ATOM 2536 C CA . THR A 1 303 ? 21.092 13.038 -16.860 1.00 89.69 303 THR A CA 1
ATOM 2537 C C . THR A 1 303 ? 21.006 12.530 -18.300 1.00 89.69 303 THR A C 1
ATOM 2539 O O . THR A 1 303 ? 20.607 13.271 -19.192 1.00 89.69 303 THR A O 1
ATOM 2542 N N . PHE A 1 304 ? 21.333 11.257 -18.532 1.00 85.62 304 PHE A N 1
ATOM 2543 C CA . PHE A 1 304 ? 21.230 10.619 -19.846 1.00 85.62 304 PHE A CA 1
ATOM 2544 C C . PHE A 1 304 ? 19.822 10.084 -20.153 1.00 85.62 304 PHE A C 1
ATOM 2546 O O . PHE A 1 304 ? 19.663 9.310 -21.093 1.00 85.62 304 PHE A O 1
ATOM 2553 N N . ASN A 1 305 ? 18.807 10.499 -19.383 1.00 70.31 305 ASN A N 1
ATOM 2554 C CA . ASN A 1 305 ? 17.433 9.998 -19.467 1.00 70.31 305 ASN A CA 1
ATOM 2555 C C . ASN A 1 305 ? 17.338 8.466 -19.383 1.00 70.31 305 ASN A C 1
ATOM 2557 O O . ASN A 1 305 ? 16.467 7.865 -20.012 1.00 70.31 305 ASN A O 1
ATOM 2561 N N . PHE A 1 306 ? 18.218 7.850 -18.585 1.00 65.25 306 PHE A N 1
ATOM 2562 C CA . PHE A 1 306 ? 17.955 6.519 -18.047 1.00 65.25 306 PHE A CA 1
ATOM 2563 C C . PHE A 1 306 ? 16.974 6.619 -16.871 1.00 65.25 306 PHE A C 1
ATOM 2565 O O . PHE A 1 306 ? 17.197 7.427 -15.936 1.00 65.25 306 PHE A O 1
#

Radius of gyration: 20.75 Å; chains: 1; bounding box: 54×44×53 Å

pLDDT: mean 91.79, std 6.6, range [65.25, 98.06]